Protein AF-R7J395-F1 (afdb_monomer)

pLDDT: mean 70.12, std 16.84, range [26.88, 93.81]

Foldseek 3Di:
DDPDPWKKFFPDDDDLVVLLVLLQVDQKFAFPVGFIWGRFHDDQQKTWTATPVPRHIDIAGSVLLVVLLVPDGIQDLVSSCVRGPPCSRVSSRSCVRSVRIDTPPPPDPPDDDDDDDDDDDDDDDDDDDDDDPADQWDQDPPPRDIDGHDPVRLCPQWDADPPPRDTDGRPSHDDDDDDDDPPVVVVVVVVVVVVVVVVVVVVPPDDQCDDPNDGDPVLVVLQLVVVLVPDPCSVQKDWPDKDAGHQDPDDDWGKGKIKTWIWGQDPVRDIDIDIKIFIAGPRSHGDDIDD

Radius of gyration: 28.53 Å; Cα contacts (8 Å, |Δi|>4): 407; chains: 1; bounding box: 70×71×72 Å

Mean predicted aligned error: 21.48 Å

Sequence (291 aa):
MAFKNITYKRTGELSEAEFIDELKKINNAESITGVKYSNIEVMNGIICGVRDSTNEPFSIMVSSLYKAYCALTIFNTKALEPYVKRVQSPAMAVLIAAKLVSPNNTEDTATNVPPRKNTSASETNKSNEIKRKRKRGVDCPFCGNYVNIPEDQD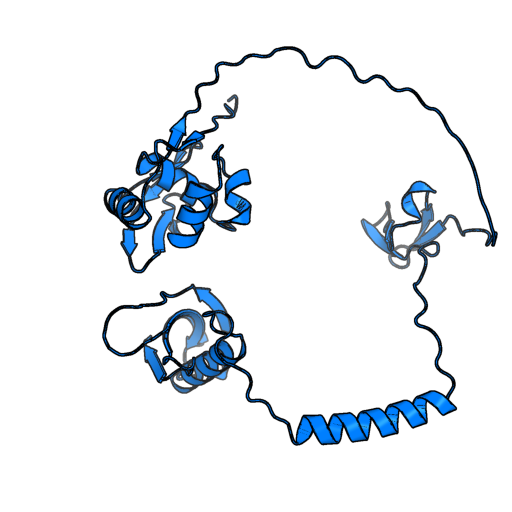EFRDVVCAKCGNAVHNPNYPEKRIFGIKKSVFITLIVVALLVFGFTFLGKKGSTLIENGELQTSAKVEAITLIKSKLSNPSSYNGNGWIQGDYNKSSDHERYFLLHRFTVTNEHGVKEEMSATVIFDKDGHAVRVEF

Solvent-accessible surface area (backbone atoms only — not comparable to full-atom values): 17538 Å² total; per-residue (Å²): 131,84,81,74,88,75,39,23,27,64,65,72,91,70,54,75,67,57,49,49,57,40,48,56,75,35,42,57,28,52,28,98,87,69,53,46,34,36,76,32,45,64,54,79,65,29,40,35,31,30,31,68,90,77,68,47,73,49,74,43,52,44,66,40,51,48,52,43,58,73,73,44,72,60,48,47,49,76,68,36,38,90,54,36,73,98,40,24,58,63,53,51,10,46,38,47,58,42,55,50,33,41,78,53,82,71,69,88,75,86,72,79,85,79,78,88,79,86,77,89,82,90,80,88,89,83,90,81,89,77,93,67,86,71,68,55,54,48,68,30,92,89,76,69,48,78,35,78,53,57,82,93,49,42,84,37,62,55,44,71,32,90,89,78,68,49,77,34,77,34,89,56,31,83,77,84,78,79,79,85,75,56,73,74,56,52,53,53,49,50,54,51,45,50,52,52,46,53,55,48,67,79,46,71,68,73,81,66,18,49,56,98,89,39,77,29,72,65,22,54,53,48,37,51,52,56,53,38,75,75,44,96,48,50,87,48,57,44,80,77,47,78,44,88,43,45,78,47,90,72,71,103,58,57,34,39,36,37,35,36,37,30,34,33,42,48,98,84,71,48,80,43,83,46,53,32,46,34,36,20,41,76,71,29,48,59,76,45,76,48,112

Nearest PDB structures (foldseek):
  8rj3-assembly1_A  TM=6.341E-01  e=2.944E-01  Homo sapiens
  8rjw-assembly1_E  TM=6.853E-01  e=6.956E-01  Homo sapiens
  5xs0-assembly2_M  TM=6.653E-01  e=1.234E+00  Homo sapiens
  8rjw-assembly1_G  TM=4.446E-01  e=3.117E-01  Homo sapiens
  8rj3-assembly1_D  TM=5.202E-01  e=7.366E-01  Homo sapiens

Structure (mmCIF, N/CA/C/O backbone):
data_AF-R7J395-F1
#
_entry.id   AF-R7J395-F1
#
loop_
_atom_site.group_PDB
_atom_site.id
_atom_site.type_symbol
_atom_site.label_atom_id
_atom_site.label_alt_id
_atom_site.label_comp_id
_atom_site.label_asym_id
_atom_site.label_entity_id
_atom_site.label_seq_id
_atom_site.pdbx_PDB_ins_code
_atom_site.Cartn_x
_atom_site.Cartn_y
_atom_site.Cartn_z
_atom_site.occupancy
_atom_site.B_iso_or_equiv
_atom_site.auth_seq_id
_atom_site.auth_comp_id
_atom_site.auth_asym_id
_atom_site.auth_atom_id
_atom_site.pdbx_PDB_model_num
ATOM 1 N N . MET A 1 1 ? 12.454 30.777 3.121 1.00 37.94 1 MET A N 1
ATOM 2 C CA . MET A 1 1 ? 11.082 30.865 3.666 1.00 37.94 1 MET A CA 1
ATOM 3 C C . MET A 1 1 ? 11.021 29.962 4.885 1.00 37.94 1 MET A C 1
ATOM 5 O O . MET A 1 1 ? 11.461 28.825 4.783 1.00 37.94 1 MET A O 1
ATOM 9 N N . ALA A 1 2 ? 10.614 30.480 6.043 1.00 32.81 2 ALA A N 1
ATOM 10 C CA . ALA A 1 2 ? 10.560 29.698 7.275 1.00 32.81 2 ALA A CA 1
ATOM 11 C C . ALA A 1 2 ? 9.512 28.585 7.127 1.00 32.81 2 ALA A C 1
ATOM 13 O O . ALA A 1 2 ? 8.341 28.874 6.881 1.00 32.81 2 ALA A O 1
ATOM 14 N N . PHE A 1 3 ? 9.925 27.322 7.243 1.00 42.06 3 PHE A N 1
ATOM 15 C CA . PHE A 1 3 ? 8.990 26.205 7.329 1.00 42.06 3 PHE A CA 1
ATOM 16 C C . PHE A 1 3 ? 8.259 26.329 8.666 1.00 42.06 3 PHE A C 1
ATOM 18 O O . PHE A 1 3 ? 8.794 25.957 9.708 1.00 42.06 3 PHE A O 1
ATOM 25 N N . LYS A 1 4 ? 7.051 26.902 8.655 1.00 50.41 4 LYS A N 1
ATOM 26 C CA . LYS A 1 4 ? 6.146 26.795 9.799 1.00 50.41 4 LYS A CA 1
ATOM 27 C C . LYS A 1 4 ? 5.945 25.302 10.060 1.00 50.41 4 LYS A C 1
ATOM 29 O O . LYS A 1 4 ? 5.443 24.589 9.191 1.00 50.41 4 LYS A O 1
ATOM 34 N N . ASN A 1 5 ? 6.330 24.834 11.245 1.00 58.88 5 ASN A N 1
ATOM 35 C CA . ASN A 1 5 ? 5.983 23.499 11.729 1.00 58.88 5 ASN A CA 1
ATOM 36 C C . ASN A 1 5 ? 4.486 23.481 12.071 1.00 58.88 5 ASN A C 1
ATOM 38 O O . ASN A 1 5 ? 4.100 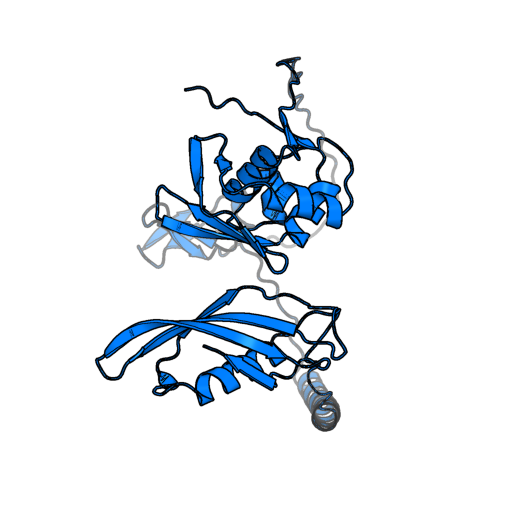23.465 13.236 1.00 58.88 5 ASN A O 1
ATOM 42 N N . ILE A 1 6 ? 3.630 23.549 11.047 1.00 68.56 6 ILE A N 1
ATOM 43 C CA . ILE A 1 6 ? 2.183 23.453 11.222 1.00 68.56 6 ILE A CA 1
ATOM 44 C C . ILE A 1 6 ? 1.876 21.998 11.550 1.00 68.56 6 ILE A C 1
ATOM 46 O O . ILE A 1 6 ? 2.052 21.105 10.720 1.00 68.56 6 ILE A O 1
ATOM 50 N N . THR A 1 7 ? 1.434 21.766 12.778 1.00 77.38 7 THR A N 1
ATOM 51 C CA . THR A 1 7 ? 0.867 20.484 13.190 1.00 77.38 7 THR A CA 1
ATOM 52 C C . THR A 1 7 ? -0.649 20.563 13.105 1.00 77.38 7 THR A C 1
ATOM 54 O O . THR A 1 7 ? -1.219 21.650 13.172 1.00 77.38 7 THR A O 1
ATOM 57 N N . TYR A 1 8 ? -1.310 19.425 12.917 1.00 85.69 8 TYR A N 1
ATOM 58 C CA . TYR A 1 8 ? -2.766 19.360 12.824 1.00 85.69 8 TYR A CA 1
ATOM 59 C C . TYR A 1 8 ? -3.329 18.442 13.906 1.00 85.69 8 TYR A C 1
ATOM 61 O O . TYR A 1 8 ? -2.632 17.557 14.402 1.00 85.69 8 TYR A O 1
ATOM 69 N N . LYS A 1 9 ? -4.600 18.635 14.250 1.00 85.88 9 LYS A N 1
ATOM 70 C CA . LYS A 1 9 ? -5.368 17.770 15.155 1.00 85.88 9 LYS A CA 1
ATOM 71 C C . LYS A 1 9 ? -6.655 17.313 14.478 1.00 85.88 9 LYS A C 1
ATOM 73 O O . LYS A 1 9 ? -7.166 18.019 13.608 1.00 85.88 9 LYS A O 1
ATOM 78 N N . ARG A 1 10 ? -7.188 16.159 14.882 1.00 88.69 10 ARG A N 1
ATOM 79 C CA . ARG A 1 10 ? -8.486 15.670 14.392 1.00 88.69 10 ARG A CA 1
ATOM 80 C C . ARG A 1 10 ? -9.603 16.661 14.736 1.00 88.69 10 ARG A C 1
ATOM 82 O O . ARG A 1 10 ? -9.607 17.230 15.827 1.00 88.69 10 ARG A O 1
ATOM 89 N N . THR A 1 11 ? -10.524 16.873 13.800 1.00 83.88 11 THR A N 1
ATOM 90 C CA . THR A 1 11 ? -11.657 17.800 13.956 1.00 83.88 11 THR A CA 1
ATOM 91 C C . THR A 1 11 ? -12.785 17.199 14.804 1.00 83.88 11 THR A C 1
ATOM 93 O O . THR A 1 11 ? -13.520 17.940 15.449 1.00 83.88 11 THR A O 1
ATOM 96 N N . GLY A 1 12 ? -12.895 15.869 14.861 1.00 82.50 12 GLY A N 1
ATOM 97 C CA . GLY A 1 12 ? -13.909 15.163 15.642 1.00 82.50 12 GLY A CA 1
ATOM 98 C C . GLY A 1 12 ? -13.602 13.675 15.785 1.00 82.50 12 GLY A C 1
ATOM 99 O O . GLY A 1 12 ? -12.537 13.207 15.378 1.00 82.50 12 GLY A O 1
ATOM 100 N N . GLU A 1 13 ? -14.536 12.946 16.386 1.00 85.69 13 GLU A N 1
ATOM 101 C CA . GLU A 1 13 ? -14.577 11.486 16.346 1.00 85.69 13 GLU A CA 1
ATOM 102 C C . GLU A 1 13 ? -15.639 11.093 15.324 1.00 85.69 13 GLU A C 1
ATOM 104 O O . GLU A 1 13 ? -16.789 11.505 15.442 1.00 85.69 13 GLU A O 1
ATOM 109 N N . LEU A 1 14 ? -15.228 10.358 14.297 1.00 83.56 14 LEU A N 1
ATOM 110 C CA . LEU A 1 14 ? -16.094 9.893 13.219 1.00 83.56 14 LEU A CA 1
ATOM 111 C C . LEU A 1 14 ? -16.032 8.374 13.184 1.00 83.56 14 LEU A C 1
ATOM 113 O O . LEU A 1 14 ? -14.971 7.801 13.440 1.00 83.56 14 LEU A O 1
ATOM 117 N N . SER A 1 15 ? -17.145 7.738 12.835 1.00 82.06 15 SER A N 1
ATOM 118 C CA . SER A 1 15 ? -17.142 6.338 12.420 1.00 82.06 15 SER A CA 1
ATOM 119 C C . SER A 1 15 ? -16.420 6.169 11.077 1.00 82.06 15 SER A C 1
ATOM 121 O O . SER A 1 15 ? -16.244 7.123 10.317 1.00 82.06 15 SER A O 1
ATOM 123 N N . GLU A 1 16 ? -16.017 4.940 10.745 1.00 75.00 16 GLU A N 1
ATOM 124 C CA . GLU A 1 16 ? -15.323 4.656 9.480 1.00 75.00 16 GLU A CA 1
ATOM 125 C C . GLU A 1 16 ? -16.188 5.011 8.259 1.00 75.00 16 GLU A C 1
ATOM 127 O O . GLU A 1 16 ? -15.676 5.512 7.261 1.00 75.00 16 GLU A O 1
ATOM 132 N N . ALA A 1 17 ? -17.508 4.826 8.360 1.00 76.12 17 ALA A N 1
ATOM 133 C CA . ALA A 1 17 ? -18.456 5.190 7.310 1.00 76.12 17 ALA A CA 1
ATOM 134 C C . ALA A 1 17 ? -18.529 6.711 7.101 1.00 76.12 17 ALA A C 1
ATOM 136 O O . ALA A 1 17 ? -18.383 7.180 5.976 1.00 76.12 17 ALA A O 1
ATOM 137 N N . GLU A 1 18 ? -18.669 7.489 8.178 1.00 84.94 18 GLU A N 1
ATOM 138 C CA . GLU A 1 18 ? -18.691 8.958 8.099 1.00 84.94 18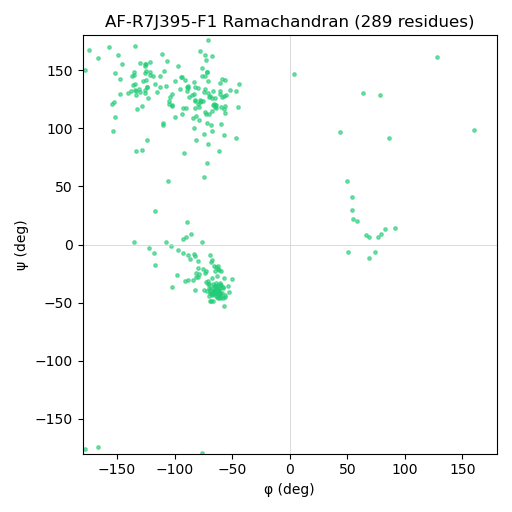 GLU A CA 1
ATOM 139 C C . GLU A 1 18 ? -17.356 9.513 7.588 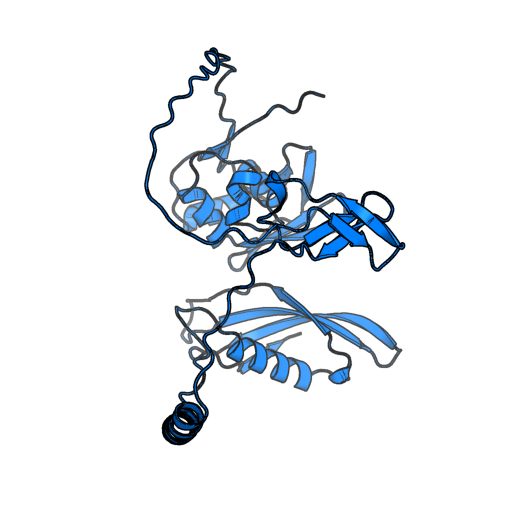1.00 84.94 18 GLU A C 1
ATOM 141 O O . GLU A 1 18 ? -17.325 10.439 6.781 1.00 84.94 18 GLU A O 1
ATOM 146 N N . PHE A 1 19 ? -16.242 8.909 8.008 1.00 87.31 19 PHE A N 1
ATOM 147 C CA . PHE A 1 19 ? -14.911 9.241 7.510 1.00 87.31 19 PHE A CA 1
ATOM 148 C C . PHE A 1 19 ? -14.801 9.031 5.992 1.00 87.31 19 PHE A C 1
ATOM 150 O O . PHE A 1 19 ? -14.301 9.904 5.282 1.00 87.31 19 PHE A O 1
ATOM 157 N N . ILE A 1 20 ? -15.300 7.902 5.477 1.00 80.00 20 ILE A N 1
ATOM 158 C CA . ILE A 1 20 ? -15.356 7.623 4.034 1.00 80.00 20 ILE A CA 1
ATOM 159 C C . ILE A 1 20 ? -16.229 8.645 3.308 1.00 80.00 20 ILE A C 1
ATOM 161 O O . ILE A 1 20 ? -15.849 9.122 2.237 1.00 80.00 20 ILE A O 1
ATOM 165 N N . ASP A 1 21 ? -17.385 8.984 3.870 1.00 86.31 21 ASP A N 1
ATOM 166 C CA . ASP A 1 21 ? -18.316 9.916 3.244 1.00 86.31 21 ASP A CA 1
ATOM 167 C C . ASP A 1 21 ? -17.737 11.331 3.147 1.00 86.31 21 ASP A C 1
ATOM 169 O O . ASP A 1 21 ? -17.941 11.997 2.133 1.00 86.31 21 ASP A O 1
ATOM 173 N N . GLU A 1 22 ? -16.951 11.783 4.129 1.00 91.06 22 GLU A N 1
ATOM 174 C CA . GLU A 1 22 ? -16.206 13.045 4.013 1.00 91.06 22 GLU A CA 1
ATOM 175 C C . GLU A 1 22 ? -15.120 12.986 2.933 1.00 91.06 22 GLU A C 1
ATOM 177 O O . GLU A 1 22 ? -14.957 13.932 2.158 1.00 91.06 22 GLU A O 1
ATOM 182 N N . LEU A 1 23 ? -14.405 11.864 2.823 1.00 90.19 23 LEU A N 1
ATOM 183 C CA . LEU A 1 23 ? -13.384 11.685 1.790 1.00 90.19 23 LEU A CA 1
ATOM 184 C C . LEU A 1 23 ? -13.977 11.639 0.374 1.00 90.19 23 LEU A C 1
ATOM 186 O O . LEU A 1 23 ? -13.359 12.134 -0.562 1.00 90.19 23 LEU A O 1
ATOM 190 N N . LYS A 1 24 ? -15.184 11.095 0.191 1.00 86.06 24 LYS A N 1
ATOM 191 C CA . LYS A 1 24 ? -15.865 11.063 -1.117 1.00 86.06 24 LYS A CA 1
ATOM 192 C C . LYS A 1 24 ? -16.249 12.446 -1.647 1.00 86.06 24 LYS A C 1
ATOM 194 O O . LYS A 1 24 ? -16.521 12.584 -2.835 1.00 86.06 24 LYS A O 1
ATOM 199 N N . LYS A 1 25 ? -16.299 13.468 -0.789 1.00 92.06 25 LYS A N 1
ATOM 200 C CA . LYS A 1 25 ? -16.669 14.838 -1.184 1.00 92.06 25 LYS A CA 1
ATOM 201 C C . LYS A 1 25 ? -15.522 15.596 -1.845 1.00 92.06 25 LYS A C 1
ATOM 203 O O . LYS A 1 25 ? -15.760 16.657 -2.423 1.00 92.06 25 LYS A O 1
ATOM 208 N N . ILE A 1 26 ? -14.289 15.104 -1.734 1.00 91.75 26 ILE A N 1
ATOM 209 C CA . ILE A 1 26 ? -13.121 15.767 -2.305 1.00 91.75 26 ILE A CA 1
ATOM 210 C C . ILE A 1 26 ? -12.730 15.128 -3.635 1.00 91.75 26 ILE A C 1
ATOM 212 O O . ILE A 1 26 ? -12.745 13.914 -3.785 1.00 91.75 26 ILE A O 1
ATOM 216 N N . ASN A 1 27 ? -12.335 15.968 -4.587 1.00 87.44 27 ASN A N 1
ATOM 217 C CA . ASN A 1 27 ? -11.726 15.543 -5.850 1.00 87.44 27 ASN A CA 1
ATOM 218 C C . ASN A 1 27 ? -10.285 16.061 -5.998 1.00 87.44 27 ASN A C 1
ATOM 220 O O . ASN A 1 27 ? -9.499 15.527 -6.773 1.00 87.44 27 ASN A O 1
A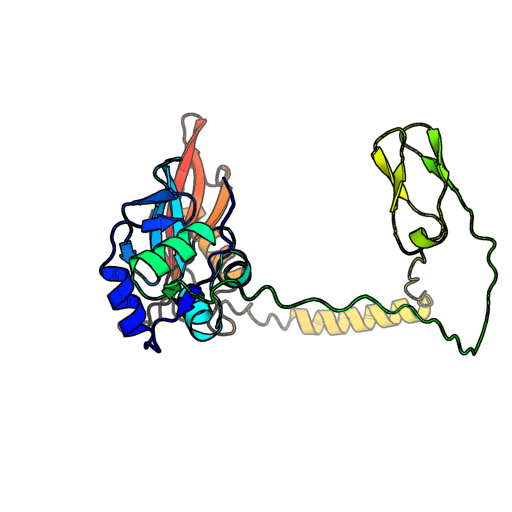TOM 224 N N . ASN A 1 28 ? -9.916 17.069 -5.202 1.00 85.75 28 ASN A N 1
ATOM 225 C CA . ASN A 1 28 ? -8.630 17.751 -5.264 1.00 85.75 28 ASN A CA 1
ATOM 226 C C . ASN A 1 28 ? -8.081 17.933 -3.848 1.00 85.75 28 ASN A C 1
ATOM 228 O O . ASN A 1 28 ? -8.849 18.139 -2.905 1.00 85.75 28 ASN A O 1
ATOM 232 N N . ALA A 1 29 ? -6.760 17.924 -3.705 1.00 90.88 29 ALA A N 1
ATOM 233 C CA . ALA A 1 29 ? -6.085 18.232 -2.452 1.00 90.88 29 ALA A CA 1
ATOM 234 C C . ALA A 1 29 ? -4.757 18.954 -2.699 1.00 90.88 29 ALA A C 1
ATOM 236 O O . ALA A 1 29 ? -4.127 18.800 -3.742 1.00 90.88 29 ALA A O 1
ATOM 237 N N . GLU A 1 30 ? -4.299 19.719 -1.712 1.00 87.38 30 GLU A N 1
ATOM 238 C CA . GLU A 1 30 ? -3.020 20.424 -1.767 1.00 87.38 30 GLU A CA 1
ATOM 239 C C . GLU A 1 30 ? -2.227 20.156 -0.487 1.00 87.38 30 GLU A C 1
ATOM 241 O O . GLU A 1 30 ? -2.766 20.179 0.622 1.00 87.38 30 GLU A O 1
ATOM 246 N N . SER A 1 31 ? -0.939 19.844 -0.632 1.00 85.38 31 SER A N 1
ATOM 247 C CA . SER A 1 31 ? -0.050 19.658 0.509 1.00 85.38 31 SER A CA 1
ATOM 248 C C . SER A 1 31 ? 0.293 20.995 1.166 1.00 85.38 31 SER A C 1
ATOM 250 O O . SER A 1 31 ? 0.225 22.057 0.557 1.00 85.38 31 SER A O 1
ATOM 252 N N . ILE A 1 32 ? 0.806 20.933 2.395 1.00 80.50 32 ILE A N 1
ATOM 253 C CA . ILE A 1 32 ? 1.328 22.109 3.116 1.00 80.50 32 ILE A CA 1
ATOM 254 C C . ILE A 1 32 ? 2.444 22.817 2.321 1.00 80.50 32 ILE A C 1
ATOM 256 O O . ILE A 1 32 ? 2.642 24.020 2.453 1.00 80.50 32 ILE A O 1
ATOM 260 N N . THR A 1 33 ? 3.182 22.073 1.493 1.00 79.31 33 THR A N 1
ATOM 261 C CA . THR A 1 33 ? 4.264 22.603 0.650 1.00 79.31 33 THR A CA 1
ATOM 262 C C . THR A 1 33 ? 3.786 23.059 -0.733 1.00 79.31 33 THR A C 1
ATOM 264 O O . THR A 1 33 ? 4.628 23.353 -1.575 1.00 79.31 33 THR A O 1
ATOM 267 N N . GLY A 1 34 ? 2.474 23.072 -0.998 1.00 81.25 34 GLY A N 1
ATOM 268 C CA . GLY A 1 34 ? 1.882 23.511 -2.267 1.00 81.25 34 GLY A CA 1
ATOM 269 C C . GLY A 1 34 ? 1.869 22.465 -3.387 1.00 81.25 34 GLY A C 1
ATOM 270 O O . GLY A 1 34 ? 1.665 22.804 -4.551 1.00 81.25 34 GLY A O 1
ATOM 271 N N . VAL A 1 35 ? 2.118 21.186 -3.079 1.00 82.50 35 VAL A N 1
ATOM 272 C CA . VAL A 1 35 ? 2.009 20.104 -4.075 1.00 82.50 35 VAL A CA 1
ATOM 273 C C . VAL A 1 35 ? 0.539 19.762 -4.260 1.00 82.50 35 VAL A C 1
ATOM 275 O O . VAL A 1 35 ? -0.133 19.419 -3.288 1.00 82.50 35 VAL A O 1
ATOM 278 N N . LYS A 1 36 ? 0.062 19.822 -5.501 1.00 85.62 36 LYS A N 1
ATOM 279 C CA . LYS A 1 36 ? -1.333 19.560 -5.852 1.00 85.62 36 LYS A CA 1
ATOM 280 C C . LYS A 1 36 ? -1.560 18.109 -6.251 1.00 85.62 36 LYS A C 1
ATOM 282 O O . LYS A 1 36 ? -0.697 17.467 -6.858 1.00 85.62 36 LYS A O 1
ATOM 287 N N . TYR A 1 37 ? -2.731 17.630 -5.871 1.00 81.25 37 TYR A N 1
ATOM 288 C CA . TYR A 1 37 ? -3.242 16.308 -6.154 1.00 81.25 37 TYR A CA 1
ATOM 289 C C . TYR A 1 37 ? -4.647 16.449 -6.727 1.00 81.25 37 TYR A C 1
ATOM 291 O O . TYR A 1 37 ? -5.478 17.157 -6.151 1.00 81.25 37 TYR A O 1
ATOM 299 N N . SER A 1 38 ? -4.911 15.769 -7.830 1.00 75.12 38 SER A N 1
ATOM 300 C CA . SER A 1 38 ? -6.172 15.850 -8.567 1.00 75.12 38 SER A CA 1
ATOM 301 C C . SER A 1 38 ? -6.681 14.458 -8.940 1.00 75.12 38 SER A C 1
ATOM 303 O O . SER A 1 38 ? -5.991 13.453 -8.722 1.00 75.12 38 SER A O 1
ATOM 305 N N . ASN A 1 39 ? -7.913 14.399 -9.454 1.00 77.56 39 ASN A N 1
ATOM 306 C CA . ASN A 1 39 ? -8.637 13.156 -9.743 1.00 77.56 39 ASN A CA 1
ATOM 307 C C . ASN A 1 39 ? -8.710 12.238 -8.517 1.00 77.56 39 ASN A C 1
ATOM 309 O O . ASN A 1 39 ? -8.488 11.031 -8.611 1.00 77.56 39 ASN A O 1
ATOM 313 N N . ILE A 1 40 ? -8.945 12.842 -7.350 1.00 81.19 40 ILE A N 1
ATOM 314 C CA . ILE A 1 40 ? -9.073 12.108 -6.102 1.00 81.19 40 ILE A CA 1
ATOM 315 C C . ILE A 1 40 ? -10.431 11.431 -6.077 1.00 81.19 40 ILE A C 1
ATOM 317 O O . ILE A 1 40 ? -11.466 12.086 -6.197 1.00 81.19 40 ILE A O 1
ATOM 321 N N . GLU A 1 41 ? -10.411 10.120 -5.902 1.00 70.19 41 GLU A N 1
ATOM 322 C CA . GLU A 1 41 ? -11.608 9.299 -5.831 1.00 70.19 41 GLU A CA 1
ATOM 323 C C . GLU A 1 41 ? -11.463 8.287 -4.702 1.00 70.19 41 GLU A C 1
ATOM 325 O O . GLU A 1 41 ? -10.370 7.788 -4.416 1.00 70.19 41 GLU A O 1
ATOM 330 N N . VAL A 1 42 ? -12.586 8.000 -4.043 1.00 71.06 42 VAL A N 1
ATOM 331 C CA . VAL A 1 42 ? -12.665 6.973 -3.007 1.00 71.06 42 VAL A CA 1
ATOM 332 C C . VAL A 1 42 ? -13.493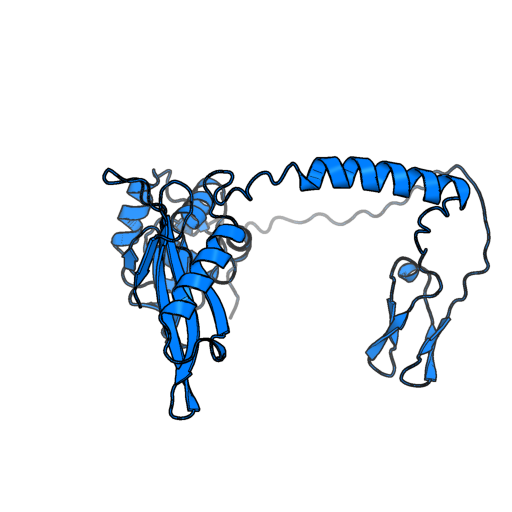 5.828 -3.545 1.00 71.06 42 VAL A C 1
ATOM 334 O O . VAL A 1 42 ? -14.722 5.897 -3.601 1.00 71.06 42 VAL A O 1
ATOM 337 N N . MET A 1 43 ? -12.810 4.765 -3.938 1.00 58.03 43 MET A N 1
ATOM 338 C CA . MET A 1 43 ? -13.430 3.569 -4.481 1.00 58.03 43 MET A CA 1
ATOM 339 C C . MET A 1 43 ? -12.790 2.358 -3.833 1.00 58.03 43 MET A C 1
ATOM 341 O O . MET A 1 43 ? -11.574 2.315 -3.668 1.00 58.03 43 MET A O 1
ATOM 345 N N . ASN A 1 44 ? -13.617 1.375 -3.481 1.00 52.88 44 ASN A N 1
ATOM 346 C CA . ASN A 1 44 ? -13.147 0.080 -3.001 1.00 52.88 44 ASN A CA 1
ATOM 347 C C . ASN A 1 44 ? -12.097 0.206 -1.873 1.00 52.88 44 ASN A C 1
ATOM 349 O O . ASN A 1 44 ? -10.954 -0.224 -2.025 1.00 52.88 44 ASN A O 1
ATOM 353 N N . GLY A 1 45 ? -12.442 0.925 -0.795 1.00 53.56 45 GLY A N 1
ATOM 354 C CA . GLY A 1 45 ? -11.574 1.069 0.382 1.00 53.56 45 GLY A CA 1
ATOM 355 C C . GLY A 1 45 ? -10.264 1.838 0.150 1.00 53.56 45 GLY A C 1
ATOM 356 O O . GLY A 1 45 ? -9.412 1.885 1.044 1.00 53.56 45 GLY A O 1
ATOM 357 N N . ILE A 1 46 ? -10.084 2.457 -1.020 1.00 54.38 46 ILE A N 1
ATOM 358 C CA . ILE A 1 46 ? -8.852 3.131 -1.432 1.00 54.38 46 ILE A CA 1
ATOM 359 C C . ILE A 1 46 ? -9.164 4.556 -1.876 1.00 54.38 46 ILE A C 1
ATOM 361 O O . ILE A 1 46 ? -10.156 4.825 -2.547 1.00 54.38 46 ILE A O 1
ATOM 365 N N . ILE A 1 47 ? -8.272 5.464 -1.502 1.00 76.75 47 ILE A N 1
ATOM 366 C CA . ILE A 1 47 ? -8.213 6.833 -1.994 1.00 76.75 47 ILE A CA 1
ATOM 367 C C . ILE A 1 47 ? -7.123 6.853 -3.059 1.00 76.75 47 ILE A C 1
ATOM 369 O O . ILE A 1 47 ? -5.941 6.691 -2.737 1.00 76.75 47 ILE A O 1
ATOM 373 N N . CYS A 1 48 ? -7.503 7.008 -4.318 1.00 67.50 48 CYS A N 1
ATOM 374 C CA . CYS A 1 48 ? -6.568 7.154 -5.427 1.00 67.50 48 CYS A CA 1
ATOM 375 C C . CYS A 1 48 ? -6.560 8.592 -5.926 1.00 67.50 48 CYS A C 1
ATOM 377 O O . CYS A 1 48 ? -7.514 9.326 -5.708 1.00 67.50 48 CYS A O 1
ATOM 379 N N . GLY A 1 49 ? -5.480 8.986 -6.584 1.00 73.69 49 GLY A N 1
ATOM 380 C CA . GLY A 1 49 ? -5.376 10.268 -7.264 1.00 73.69 49 GLY A CA 1
ATOM 381 C C . GLY A 1 49 ? -4.032 10.397 -7.957 1.00 73.69 49 GLY A C 1
ATOM 382 O O . GLY A 1 49 ? -3.219 9.468 -7.950 1.00 73.69 49 GLY A O 1
ATOM 383 N N . VAL A 1 50 ? -3.779 11.557 -8.547 1.00 63.62 50 VAL A N 1
ATOM 384 C CA . VAL A 1 50 ? -2.543 11.833 -9.283 1.00 63.62 50 VAL A CA 1
ATOM 385 C C . VAL A 1 50 ? -1.874 13.071 -8.714 1.00 63.62 50 VAL A C 1
ATOM 387 O O . VAL A 1 50 ? -2.541 14.022 -8.318 1.00 63.62 50 VAL A O 1
ATOM 390 N N . ARG A 1 51 ? -0.542 13.059 -8.635 1.00 76.62 51 ARG A N 1
ATOM 391 C CA . ARG A 1 51 ? 0.242 14.253 -8.325 1.00 76.62 51 ARG A CA 1
ATOM 392 C C . ARG A 1 51 ? 0.446 15.075 -9.592 1.00 76.62 51 ARG A C 1
ATOM 394 O O . ARG A 1 51 ? 1.178 14.644 -10.477 1.00 76.62 51 ARG A O 1
ATOM 401 N N . ASP A 1 52 ? -0.069 16.297 -9.620 1.00 77.88 52 ASP A N 1
ATOM 402 C CA . ASP A 1 52 ? -0.040 17.160 -10.811 1.00 77.88 52 ASP A CA 1
ATOM 403 C C . ASP A 1 52 ? 1.382 17.420 -11.327 1.00 77.88 52 ASP A C 1
ATOM 405 O O . ASP A 1 52 ? 1.621 17.471 -12.529 1.00 77.88 52 ASP A O 1
ATOM 409 N N . SER A 1 53 ? 2.355 17.568 -10.421 1.00 76.69 53 SER A N 1
ATOM 410 C CA . SER A 1 53 ? 3.722 17.953 -10.792 1.00 76.69 53 SER A CA 1
ATOM 411 C C . SER A 1 53 ? 4.504 16.864 -11.529 1.00 76.69 53 SER A C 1
ATOM 413 O O . SER A 1 53 ? 5.407 17.181 -12.294 1.00 76.69 53 SER A O 1
ATOM 415 N N . THR A 1 54 ? 4.233 15.590 -11.231 1.00 71.38 54 THR A N 1
ATOM 416 C CA . THR A 1 54 ? 4.967 14.444 -11.804 1.00 71.38 54 THR A CA 1
ATOM 417 C C . THR A 1 54 ? 4.074 13.531 -12.633 1.00 71.38 54 THR A C 1
ATOM 419 O O . THR A 1 54 ? 4.578 12.620 -13.281 1.00 71.38 54 THR A O 1
ATOM 422 N N . ASN A 1 55 ? 2.761 13.767 -12.617 1.00 67.75 55 ASN A N 1
ATOM 423 C CA . ASN A 1 55 ? 1.743 12.868 -13.147 1.00 67.75 55 ASN A CA 1
ATOM 424 C C . ASN A 1 55 ? 1.824 11.446 -12.551 1.00 67.75 55 ASN A C 1
ATOM 426 O O . ASN A 1 55 ? 1.361 10.476 -13.147 1.00 67.75 55 ASN A O 1
ATOM 430 N N . GLU A 1 56 ? 2.439 11.307 -11.371 1.00 65.12 56 GLU A N 1
ATOM 431 C CA . GLU A 1 56 ? 2.564 10.024 -10.689 1.00 65.12 56 GLU A CA 1
ATOM 432 C C . GLU A 1 56 ? 1.287 9.729 -9.896 1.00 65.12 56 GLU A C 1
ATOM 434 O O . GLU A 1 56 ? 0.850 10.569 -9.096 1.00 65.12 56 GLU A O 1
ATOM 439 N N . PRO A 1 57 ? 0.693 8.538 -10.066 1.00 63.22 57 PRO A N 1
ATOM 440 C CA . PRO A 1 57 ? -0.457 8.135 -9.281 1.00 63.22 57 PRO A CA 1
ATOM 441 C C . PRO A 1 57 ? -0.054 7.833 -7.834 1.00 63.22 57 PRO A C 1
ATOM 443 O O . PRO A 1 57 ? 1.035 7.322 -7.559 1.00 63.22 57 PRO A O 1
ATOM 446 N N . PHE A 1 58 ? -0.966 8.090 -6.903 1.00 73.06 58 PHE A N 1
ATOM 447 C CA . PHE A 1 58 ? -0.863 7.638 -5.521 1.00 73.06 58 PHE A CA 1
ATOM 448 C C . PHE A 1 58 ? -2.116 6.864 -5.115 1.00 73.06 58 PHE A C 1
ATOM 450 O O . PHE A 1 58 ? -3.204 7.059 -5.652 1.00 73.06 58 PHE A O 1
ATOM 457 N N . SER A 1 59 ? -1.947 5.992 -4.126 1.00 69.62 59 SER A N 1
ATOM 458 C CA . SER A 1 59 ? -3.023 5.198 -3.542 1.00 69.62 59 SER A CA 1
ATOM 459 C C . SER A 1 59 ? -2.837 5.121 -2.033 1.00 69.62 59 SER A C 1
ATOM 461 O O . SER A 1 59 ? -1.745 4.790 -1.561 1.00 69.62 59 SER A O 1
ATOM 463 N N . ILE A 1 60 ? -3.891 5.402 -1.276 1.00 72.50 60 ILE A N 1
ATOM 464 C CA . ILE A 1 60 ? -3.907 5.339 0.185 1.00 72.50 60 ILE A CA 1
ATOM 465 C C . ILE A 1 60 ? -5.056 4.432 0.610 1.00 72.50 60 ILE A C 1
ATOM 467 O O . ILE A 1 60 ? -6.188 4.623 0.183 1.00 72.50 60 ILE A O 1
ATOM 471 N N . MET A 1 61 ? -4.788 3.470 1.488 1.00 68.00 61 MET A N 1
ATOM 472 C CA . MET A 1 61 ? -5.859 2.691 2.105 1.00 68.00 61 MET A CA 1
ATOM 473 C C . MET A 1 61 ? -6.677 3.548 3.063 1.00 68.00 61 MET A C 1
ATOM 475 O O . MET A 1 61 ? -6.117 4.120 4.004 1.00 68.00 61 MET A O 1
ATOM 479 N N . VAL A 1 62 ? -7.997 3.543 2.891 1.00 75.94 62 VAL A N 1
ATOM 480 C CA . VAL A 1 62 ? -8.933 4.176 3.823 1.00 75.94 62 VAL A CA 1
ATOM 481 C C . VAL A 1 62 ? -8.771 3.578 5.216 1.00 75.94 62 VAL A C 1
ATOM 483 O O . VAL A 1 62 ? -8.628 4.334 6.165 1.00 75.94 62 VAL A O 1
ATOM 486 N N . SER A 1 63 ? -8.702 2.251 5.350 1.00 66.25 63 SER A N 1
ATOM 487 C CA . SER A 1 63 ? -8.607 1.582 6.657 1.00 66.25 63 SER A CA 1
ATOM 488 C C . SER A 1 63 ? -7.324 1.940 7.417 1.00 66.25 63 SER A C 1
ATOM 490 O O . SER A 1 63 ? -7.361 2.201 8.618 1.00 66.25 63 SER A O 1
ATOM 492 N N . SER A 1 64 ? -6.176 2.014 6.738 1.00 72.31 64 SER A N 1
ATOM 493 C CA . SER A 1 64 ? -4.914 2.449 7.353 1.00 72.31 64 SER A CA 1
ATOM 494 C C . SER A 1 64 ? -4.925 3.932 7.708 1.00 72.31 64 SER A C 1
ATOM 496 O O . SER A 1 64 ? -4.424 4.312 8.767 1.00 72.31 64 SER A O 1
ATOM 498 N N . LEU A 1 65 ? -5.516 4.769 6.852 1.00 83.31 65 LEU A N 1
ATOM 499 C CA . LEU A 1 65 ? -5.658 6.193 7.127 1.00 83.31 65 LEU A CA 1
ATOM 500 C C . LEU A 1 65 ? -6.642 6.450 8.277 1.00 83.31 65 LEU A C 1
ATOM 502 O O . LEU A 1 65 ? -6.375 7.305 9.115 1.00 83.31 65 LEU A O 1
ATOM 506 N N . TYR A 1 66 ? -7.719 5.672 8.366 1.00 82.06 66 TYR A N 1
ATOM 507 C CA . TYR A 1 66 ? -8.700 5.716 9.445 1.00 82.06 66 TYR A CA 1
ATOM 508 C C . TYR A 1 66 ? -8.106 5.206 10.765 1.00 82.06 66 TYR A C 1
ATOM 510 O O . TYR A 1 66 ? -8.241 5.856 11.796 1.00 82.06 66 TYR A O 1
ATOM 518 N N . LYS A 1 67 ? -7.319 4.120 10.745 1.00 80.12 67 LYS A N 1
ATOM 519 C CA . LYS A 1 67 ? -6.528 3.689 11.915 1.00 80.12 67 LYS A CA 1
ATOM 520 C C . LYS A 1 67 ? -5.607 4.803 12.409 1.00 80.12 67 LYS A C 1
ATOM 522 O O . LYS A 1 67 ? -5.559 5.062 13.610 1.00 80.12 67 LYS A O 1
ATOM 527 N N . ALA A 1 68 ? -4.908 5.483 11.497 1.00 85.00 68 ALA A N 1
ATOM 528 C CA . ALA A 1 68 ? -4.089 6.640 11.845 1.00 85.00 68 ALA A CA 1
ATOM 529 C C . ALA A 1 68 ? -4.943 7.787 12.409 1.00 85.00 68 ALA A C 1
ATOM 531 O O . ALA A 1 68 ? -4.560 8.404 13.398 1.00 85.00 68 ALA A O 1
ATOM 532 N N . TYR A 1 69 ? -6.114 8.038 11.821 1.00 87.25 69 TYR A N 1
ATOM 533 C CA . TYR A 1 69 ? -7.070 9.048 12.271 1.00 87.25 69 TYR A CA 1
ATOM 534 C C . TYR A 1 69 ? -7.553 8.819 13.709 1.00 87.25 69 TYR A C 1
ATOM 536 O O . TYR A 1 69 ? -7.619 9.760 14.500 1.00 87.25 69 TYR A O 1
ATOM 544 N N . CYS A 1 70 ? -7.835 7.569 14.076 1.00 82.81 70 CYS A N 1
ATOM 545 C CA . CYS A 1 70 ? -8.242 7.211 15.430 1.00 82.81 70 CYS A CA 1
ATOM 546 C C . CYS A 1 70 ? -7.074 7.241 16.427 1.00 82.81 70 CYS A C 1
ATOM 548 O O . CYS A 1 70 ? -7.260 7.658 17.569 1.00 82.81 70 CYS A O 1
ATOM 550 N N . ALA A 1 71 ? -5.887 6.781 16.017 1.00 81.81 71 ALA A N 1
ATOM 551 C CA . ALA A 1 71 ? -4.748 6.587 16.914 1.00 81.81 71 ALA A CA 1
ATOM 552 C C . ALA A 1 71 ? -3.921 7.859 17.161 1.00 81.81 71 ALA A C 1
ATOM 554 O O . ALA A 1 71 ? -3.302 7.999 18.217 1.00 81.81 71 ALA A O 1
ATOM 555 N N . LEU A 1 72 ? -3.859 8.773 16.190 1.00 83.94 72 LEU A N 1
ATOM 556 C CA . LEU A 1 72 ? -3.019 9.964 16.274 1.00 83.94 72 LEU A CA 1
ATOM 557 C C . LEU A 1 72 ? -3.762 11.133 16.925 1.00 83.94 72 LEU A C 1
ATOM 559 O O . LEU A 1 72 ? -4.864 11.509 16.537 1.00 83.94 72 LEU A O 1
ATOM 563 N N . THR A 1 73 ? -3.101 11.776 17.883 1.00 83.75 73 THR A N 1
ATOM 564 C CA . THR A 1 73 ? -3.538 13.061 18.452 1.00 83.75 73 THR A CA 1
ATOM 565 C C . THR A 1 73 ? -2.979 14.248 17.670 1.00 83.75 73 THR A C 1
ATOM 567 O O . THR A 1 73 ? -3.625 15.291 17.573 1.00 83.75 73 THR A O 1
ATOM 570 N N . ILE A 1 74 ? -1.788 14.075 17.087 1.00 84.75 74 ILE A N 1
ATOM 571 C CA . ILE A 1 74 ? -1.072 15.071 16.291 1.00 84.75 74 ILE A CA 1
ATOM 572 C C . ILE A 1 74 ? -0.785 14.486 14.909 1.00 84.75 74 ILE A C 1
ATOM 574 O O . ILE A 1 74 ? -0.155 13.437 14.777 1.00 84.75 74 ILE A O 1
ATOM 578 N N . PHE A 1 75 ? -1.200 15.210 13.877 1.00 87.12 75 PHE A N 1
ATOM 579 C CA . PHE A 1 75 ? -1.069 14.822 12.480 1.00 87.12 75 PHE A CA 1
ATOM 580 C C . PHE A 1 75 ? 0.048 15.621 11.809 1.00 87.12 75 PHE A C 1
ATOM 582 O O . PHE A 1 75 ? 0.048 16.856 11.798 1.00 87.12 75 PHE A O 1
ATOM 589 N N . ASN A 1 76 ? 1.009 14.891 11.250 1.00 86.31 76 ASN A N 1
ATOM 590 C CA . ASN A 1 76 ? 2.034 15.367 10.327 1.00 86.31 76 ASN A CA 1
ATOM 591 C C . ASN A 1 76 ? 2.544 14.175 9.494 1.00 86.31 76 ASN A C 1
ATOM 593 O O . ASN A 1 76 ? 2.240 13.018 9.795 1.00 86.31 76 ASN A O 1
ATOM 597 N N . THR A 1 77 ? 3.342 14.436 8.459 1.00 84.00 77 THR A N 1
ATOM 598 C CA . THR A 1 77 ? 3.832 13.387 7.546 1.00 84.00 77 THR A CA 1
ATOM 599 C C . THR A 1 77 ? 4.673 12.314 8.245 1.00 84.00 77 THR A C 1
ATOM 601 O O . THR A 1 77 ? 4.588 11.147 7.875 1.00 84.00 77 THR A O 1
ATOM 604 N N . LYS A 1 78 ? 5.438 12.671 9.285 1.00 85.50 78 LYS A N 1
ATOM 605 C CA . LYS A 1 78 ? 6.244 11.720 10.066 1.00 85.50 78 LYS A CA 1
ATOM 606 C C . LYS A 1 78 ? 5.376 10.824 10.954 1.00 85.50 78 LYS A C 1
ATOM 608 O O . LYS A 1 78 ? 5.625 9.630 11.048 1.00 85.50 78 LYS A O 1
ATOM 613 N N . ALA A 1 79 ? 4.339 11.379 11.576 1.00 83.00 79 ALA A N 1
ATOM 614 C CA . ALA A 1 79 ? 3.394 10.630 12.405 1.00 83.00 79 ALA A CA 1
ATOM 615 C C . ALA A 1 79 ? 2.548 9.645 11.581 1.00 83.00 79 ALA A C 1
ATOM 617 O O . ALA A 1 79 ? 2.156 8.595 12.083 1.00 83.00 79 ALA A O 1
ATOM 618 N N . LEU A 1 80 ? 2.306 9.965 10.307 1.00 83.50 80 LEU A N 1
ATOM 619 C CA . LEU A 1 80 ? 1.583 9.113 9.362 1.00 83.50 80 LEU A CA 1
ATOM 620 C C . LEU A 1 80 ? 2.440 7.978 8.774 1.00 83.50 80 LEU A C 1
ATOM 622 O O . LEU A 1 80 ? 1.889 6.984 8.306 1.00 83.50 80 LEU A O 1
ATOM 626 N N . GLU A 1 81 ? 3.771 8.083 8.804 1.00 84.06 81 GLU A N 1
ATOM 627 C CA . GLU A 1 81 ? 4.686 7.109 8.190 1.00 84.06 81 GLU A CA 1
ATOM 628 C C . GLU A 1 81 ? 4.461 5.640 8.609 1.00 84.06 81 GLU A C 1
ATOM 630 O O . GLU A 1 81 ? 4.491 4.786 7.717 1.00 84.06 81 GLU A O 1
ATOM 635 N N . PRO A 1 82 ? 4.177 5.311 9.889 1.00 81.19 82 PRO A N 1
ATOM 636 C CA . PRO A 1 82 ? 3.901 3.933 10.302 1.00 81.19 82 PRO A CA 1
ATOM 637 C C . PRO A 1 82 ? 2.629 3.338 9.684 1.00 81.19 82 PRO A C 1
ATOM 639 O O . PRO A 1 82 ? 2.508 2.120 9.603 1.00 81.19 82 PRO A O 1
ATOM 642 N N . TYR A 1 83 ? 1.687 4.183 9.254 1.00 76.69 83 TYR A N 1
ATOM 643 C CA . TYR A 1 83 ? 0.373 3.771 8.755 1.00 76.69 83 TYR A CA 1
ATOM 644 C C . TYR A 1 83 ? 0.292 3.804 7.227 1.00 76.69 83 TYR A C 1
ATOM 646 O O . TYR A 1 83 ? -0.352 2.954 6.616 1.00 76.69 83 TYR A O 1
ATOM 654 N N . VAL A 1 84 ? 0.945 4.784 6.597 1.00 71.19 84 VAL A N 1
ATOM 655 C CA . VAL A 1 84 ? 0.850 5.048 5.155 1.00 71.19 84 VAL A CA 1
ATOM 656 C C . VAL A 1 84 ? 2.240 5.250 4.544 1.00 71.19 84 VAL A C 1
ATOM 658 O O . VAL A 1 84 ? 2.721 6.362 4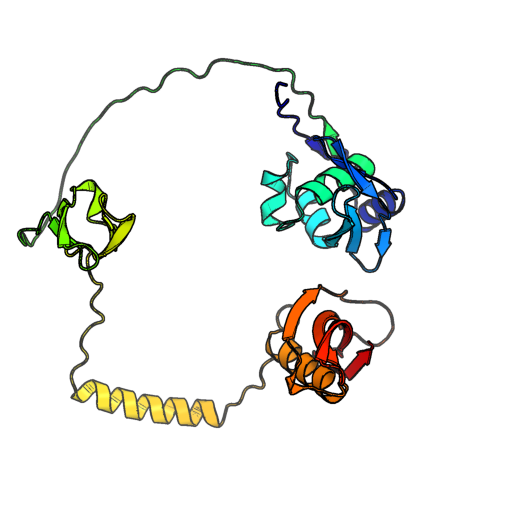.317 1.00 71.19 84 VAL A O 1
ATOM 661 N N . LYS A 1 85 ? 2.930 4.137 4.278 1.00 75.88 85 LYS A N 1
ATOM 662 C CA . LYS A 1 85 ? 4.316 4.146 3.789 1.00 75.88 85 LYS A CA 1
ATOM 663 C C . LYS A 1 85 ? 4.409 4.739 2.376 1.00 75.88 85 LYS A C 1
ATOM 665 O O . LYS A 1 85 ? 3.682 4.323 1.482 1.00 75.88 85 LYS A O 1
ATOM 670 N N . ARG A 1 86 ? 5.353 5.669 2.166 1.00 76.06 86 ARG A N 1
ATOM 671 C CA . ARG A 1 86 ? 5.658 6.377 0.893 1.00 76.06 86 ARG A CA 1
ATOM 672 C C . ARG A 1 86 ? 4.601 7.367 0.385 1.00 76.06 86 ARG A C 1
ATOM 674 O O . ARG A 1 86 ? 4.910 8.149 -0.508 1.00 76.06 86 ARG A O 1
ATOM 681 N N . VAL A 1 87 ? 3.398 7.378 0.955 1.00 79.81 87 VAL A N 1
ATOM 682 C CA . VAL A 1 87 ? 2.295 8.270 0.552 1.00 79.81 87 VAL A CA 1
ATOM 683 C C . VAL A 1 87 ? 1.882 9.226 1.676 1.00 79.81 87 VAL A C 1
ATOM 685 O O . VAL A 1 87 ? 0.746 9.687 1.732 1.00 79.81 87 VAL A O 1
ATOM 688 N N . GLN A 1 88 ? 2.821 9.582 2.559 1.00 91.00 88 GLN A N 1
ATOM 689 C CA . GLN A 1 88 ? 2.559 10.420 3.734 1.00 91.00 88 GLN A CA 1
ATOM 690 C C . GLN A 1 88 ? 2.076 11.830 3.360 1.00 91.00 88 GLN A C 1
ATOM 692 O O . GLN A 1 88 ? 1.181 12.371 4.002 1.00 91.00 88 GLN A O 1
ATOM 697 N N . SER A 1 89 ? 2.672 12.437 2.327 1.00 87.44 89 SER A N 1
ATOM 698 C CA . SER A 1 89 ? 2.302 13.785 1.862 1.00 87.44 89 SER A CA 1
ATOM 699 C C . SER A 1 89 ? 0.913 13.822 1.198 1.00 87.44 89 SER A C 1
ATOM 701 O O . SER A 1 89 ? 0.100 14.644 1.625 1.00 87.44 89 SER A O 1
ATOM 703 N N . PRO A 1 90 ? 0.580 12.919 0.249 1.00 86.19 90 PRO A N 1
ATOM 704 C CA . PRO A 1 90 ? -0.786 12.788 -0.266 1.00 86.19 90 PRO A CA 1
ATOM 705 C C . PRO A 1 90 ? -1.823 12.511 0.830 1.00 86.19 90 PRO A C 1
ATOM 707 O O . PRO A 1 90 ? -2.866 13.155 0.866 1.00 86.19 90 PRO A O 1
ATOM 710 N N . ALA A 1 91 ? -1.517 11.612 1.772 1.00 89.62 91 ALA A N 1
ATOM 711 C CA . ALA A 1 91 ? -2.423 11.275 2.871 1.00 89.62 91 ALA A CA 1
ATOM 712 C C . ALA A 1 91 ? -2.736 12.479 3.762 1.00 89.62 91 ALA A C 1
ATOM 714 O O . ALA A 1 91 ? -3.891 12.715 4.110 1.00 89.62 91 ALA A O 1
ATOM 715 N N . MET A 1 92 ? -1.717 13.278 4.082 1.00 92.00 92 MET A N 1
ATOM 716 C CA . MET A 1 92 ? -1.911 14.512 4.831 1.00 92.00 92 MET A CA 1
ATOM 717 C C . MET A 1 92 ? -2.782 15.514 4.059 1.00 92.00 92 MET A C 1
ATOM 719 O O . MET A 1 92 ? -3.691 16.102 4.637 1.00 92.00 92 MET A O 1
ATOM 723 N N . ALA A 1 93 ? -2.524 15.697 2.761 1.00 92.00 93 ALA A N 1
ATOM 724 C CA . ALA A 1 93 ? -3.275 16.627 1.917 1.00 92.00 93 ALA A CA 1
ATOM 725 C C . ALA A 1 93 ? -4.764 16.258 1.843 1.00 92.00 93 ALA A C 1
ATOM 727 O O . ALA A 1 93 ? -5.626 17.124 1.974 1.00 92.00 93 ALA A O 1
ATOM 728 N N . VAL A 1 94 ? -5.063 14.966 1.705 1.00 93.12 94 VAL A N 1
ATOM 729 C CA . VAL A 1 94 ? -6.430 14.435 1.676 1.00 93.12 94 VAL A CA 1
ATOM 730 C C . VAL A 1 94 ? -7.174 14.695 2.988 1.00 93.12 94 VAL A C 1
ATOM 732 O O . VAL A 1 94 ? -8.299 15.191 2.962 1.00 93.12 94 VAL A O 1
ATOM 735 N N . LEU A 1 95 ? -6.544 14.434 4.140 1.00 93.81 95 LEU A N 1
ATOM 736 C CA . LEU A 1 95 ? -7.157 14.706 5.447 1.00 93.81 95 LEU A CA 1
ATOM 737 C C . LEU A 1 95 ? -7.477 16.197 5.640 1.00 93.81 95 LEU A C 1
ATOM 739 O O . LEU A 1 95 ? -8.504 16.538 6.229 1.00 93.81 95 LEU A O 1
ATOM 743 N N . ILE A 1 96 ? -6.603 17.080 5.147 1.00 91.62 96 ILE A N 1
ATOM 744 C CA . ILE A 1 96 ? -6.802 18.534 5.195 1.00 91.62 96 ILE A CA 1
ATOM 745 C C . ILE A 1 96 ? -7.957 18.943 4.274 1.00 91.62 96 ILE A C 1
ATOM 747 O O . ILE A 1 96 ? -8.853 19.668 4.703 1.00 91.62 96 ILE A O 1
ATOM 751 N N . ALA A 1 97 ? -7.964 18.461 3.028 1.00 92.62 97 ALA A N 1
ATOM 752 C CA . ALA A 1 97 ? -8.989 18.790 2.039 1.00 92.62 97 ALA A CA 1
ATOM 753 C C . ALA A 1 97 ? -10.390 18.347 2.488 1.00 92.62 97 ALA A C 1
ATOM 755 O O . ALA A 1 97 ? -11.350 19.105 2.356 1.00 92.62 97 ALA A O 1
ATOM 756 N N . ALA A 1 98 ? -10.493 17.161 3.094 1.00 92.25 98 ALA A N 1
ATOM 757 C CA . ALA A 1 98 ? -11.737 16.636 3.653 1.00 92.25 98 ALA A CA 1
ATOM 758 C C . ALA A 1 98 ? -12.129 17.286 4.996 1.00 92.25 98 ALA A C 1
ATOM 760 O O . ALA A 1 98 ? -13.125 16.903 5.599 1.00 92.25 98 ALA A O 1
ATOM 761 N N . LYS A 1 99 ? -11.355 18.266 5.494 1.00 92.88 99 LYS A N 1
ATOM 762 C CA . LYS A 1 99 ? -11.576 18.970 6.776 1.00 92.88 99 LYS A CA 1
ATOM 763 C C . LYS A 1 99 ? -11.606 18.050 8.005 1.00 92.88 99 LYS A C 1
ATOM 765 O O . LYS A 1 99 ? -12.076 18.435 9.078 1.00 92.88 99 LYS A O 1
ATOM 770 N N . LEU A 1 100 ? -11.039 16.854 7.876 1.00 90.81 100 LEU A N 1
ATOM 771 C CA . LEU A 1 100 ? -10.957 15.855 8.940 1.00 90.81 100 LEU A CA 1
ATOM 772 C C . LEU A 1 100 ? -9.923 16.242 10.001 1.00 90.81 100 LEU A C 1
ATOM 774 O O . LEU A 1 100 ? -10.032 15.832 11.158 1.00 90.81 100 LEU A O 1
ATOM 778 N N . VAL A 1 101 ? -8.943 17.062 9.616 1.00 91.19 101 VAL A N 1
ATOM 779 C CA . VAL A 1 101 ? -7.941 17.641 10.509 1.00 91.19 101 VAL A CA 1
ATOM 780 C C . VAL A 1 101 ? -7.905 19.163 10.379 1.00 91.19 101 VAL A C 1
ATOM 782 O O . VAL A 1 101 ? -8.114 19.715 9.300 1.00 91.19 101 VAL A O 1
ATOM 785 N N . SER A 1 102 ? -7.598 19.851 11.477 1.00 87.00 102 SER A N 1
ATOM 786 C CA . SER A 1 102 ? -7.496 21.313 11.543 1.00 87.00 102 SER A CA 1
ATOM 787 C C . SER A 1 102 ? -6.127 21.752 12.075 1.00 87.00 102 SER A C 1
ATOM 789 O O . SER A 1 102 ? -5.520 21.011 12.859 1.00 87.00 102 SER A O 1
ATOM 791 N N . PRO A 1 103 ? -5.608 22.925 11.657 1.00 85.31 103 PRO A N 1
ATOM 792 C CA . PRO A 1 103 ? -4.352 23.453 12.169 1.00 85.31 103 PRO A CA 1
ATOM 793 C C . PRO A 1 103 ? -4.393 23.556 13.691 1.00 85.31 103 PRO A C 1
ATOM 795 O O . PRO A 1 103 ? -5.316 24.124 14.280 1.00 85.31 103 PRO A O 1
ATOM 798 N N . ASN A 1 104 ? -3.378 23.001 14.337 1.00 78.81 104 ASN A N 1
ATOM 799 C CA . ASN A 1 104 ? -3.191 23.156 15.761 1.00 78.81 104 ASN A CA 1
ATOM 800 C C . ASN A 1 104 ? -2.524 24.514 16.002 1.00 78.81 104 ASN A C 1
ATOM 802 O O . ASN A 1 104 ? -1.300 24.631 15.985 1.00 78.81 104 ASN A O 1
ATOM 806 N N . ASN A 1 105 ? -3.344 25.550 16.184 1.00 62.12 105 ASN A N 1
ATOM 807 C CA . ASN A 1 105 ? -2.894 26.889 16.563 1.00 62.12 105 ASN A CA 1
ATOM 808 C C . ASN A 1 105 ? -2.496 26.909 18.047 1.00 62.12 105 ASN A C 1
ATOM 810 O O . ASN A 1 105 ? -3.065 27.645 18.847 1.00 62.12 105 ASN A O 1
ATOM 814 N N . THR A 1 106 ? -1.546 26.071 18.446 1.00 53.00 106 THR A N 1
ATOM 815 C CA . THR A 1 106 ? -0.720 26.411 19.600 1.00 53.00 106 THR A CA 1
ATOM 816 C C . THR A 1 106 ? 0.227 27.489 19.108 1.00 53.00 106 THR A C 1
ATOM 818 O O . THR A 1 106 ? 1.219 27.184 18.446 1.00 53.00 106 THR A O 1
ATOM 821 N N . GLU A 1 107 ? -0.150 28.747 19.340 1.00 43.41 107 GLU A N 1
ATOM 822 C CA . GLU A 1 107 ? 0.768 29.879 19.256 1.00 43.41 107 GLU A CA 1
ATOM 823 C C . GLU A 1 107 ? 2.075 29.509 19.955 1.00 43.41 107 GLU A C 1
ATOM 825 O O . GLU A 1 107 ? 2.059 28.865 21.009 1.00 43.41 107 GLU A O 1
ATOM 830 N N . ASP A 1 108 ? 3.189 29.888 19.329 1.00 45.59 108 ASP A N 1
ATOM 831 C CA . ASP A 1 108 ? 4.546 29.711 19.822 1.00 45.59 108 ASP A CA 1
ATOM 832 C C . ASP A 1 108 ? 4.652 30.135 21.293 1.00 45.59 108 ASP A C 1
ATOM 834 O O . ASP A 1 108 ? 4.952 31.281 21.617 1.00 45.59 108 ASP A O 1
ATOM 838 N N . THR A 1 109 ? 4.468 29.193 22.215 1.00 33.66 109 THR A N 1
ATOM 839 C CA . THR A 1 109 ? 4.998 29.328 23.566 1.00 33.66 109 THR A CA 1
ATOM 840 C C . THR A 1 109 ? 6.360 28.666 23.552 1.00 33.66 109 THR A C 1
ATOM 842 O O . THR A 1 109 ? 6.567 27.525 23.964 1.00 33.66 109 THR A O 1
ATOM 845 N N . ALA A 1 110 ? 7.313 29.421 23.008 1.00 44.34 110 ALA A N 1
ATOM 846 C CA . ALA A 1 110 ? 8.696 29.304 23.407 1.00 44.34 110 ALA A CA 1
ATOM 847 C C . ALA A 1 110 ? 8.760 29.559 24.919 1.00 44.34 110 ALA A C 1
ATOM 849 O O . ALA A 1 110 ? 8.847 30.698 25.369 1.00 44.34 110 ALA A O 1
ATOM 850 N N . THR A 1 111 ? 8.717 28.490 25.707 1.00 29.58 111 THR A N 1
ATOM 851 C CA . THR A 1 111 ? 9.039 28.557 27.130 1.00 29.58 111 THR A CA 1
ATOM 852 C C . THR A 1 111 ? 10.147 27.560 27.415 1.00 29.58 111 THR A C 1
ATOM 854 O O . THR A 1 111 ? 9.921 26.387 27.685 1.00 29.58 111 THR A O 1
ATOM 857 N N . ASN A 1 112 ? 11.366 28.084 27.290 1.00 36.41 112 ASN A N 1
ATOM 858 C CA . ASN A 1 112 ? 12.545 27.761 28.087 1.00 36.41 112 ASN A CA 1
ATOM 859 C C . ASN A 1 112 ? 12.792 26.275 28.379 1.00 36.41 112 ASN A C 1
ATOM 861 O O . ASN A 1 112 ? 12.335 25.731 29.380 1.00 36.41 112 ASN A O 1
ATOM 865 N N . VAL A 1 113 ? 13.654 25.668 27.562 1.00 38.53 113 VAL A N 1
ATOM 866 C CA . VAL A 1 113 ? 14.458 24.511 27.971 1.00 38.53 113 VAL A CA 1
ATOM 867 C C . VAL A 1 113 ? 15.429 24.972 29.072 1.00 38.53 113 VAL A C 1
ATOM 869 O O . VAL A 1 113 ? 16.274 25.825 28.789 1.00 38.53 113 VAL A O 1
ATOM 872 N N . PRO A 1 114 ? 15.375 24.438 30.308 1.00 34.94 114 PRO A N 1
ATOM 873 C CA . PRO A 1 114 ? 16.443 24.629 31.282 1.00 34.94 114 PRO A CA 1
ATOM 874 C C . PRO A 1 114 ? 17.639 23.721 30.935 1.00 34.94 114 PRO A C 1
ATOM 876 O O . PRO A 1 114 ? 17.463 22.656 30.337 1.00 34.94 114 PRO A O 1
ATOM 879 N N . PRO A 1 115 ? 18.869 24.119 31.295 1.00 30.17 115 PRO A N 1
ATOM 880 C CA . PRO A 1 115 ? 20.091 23.536 30.758 1.00 30.17 115 PRO A CA 1
ATOM 881 C C . PRO A 1 115 ? 20.360 22.119 31.277 1.00 30.17 115 PRO A C 1
ATOM 883 O O . PRO A 1 115 ? 20.092 21.786 32.433 1.00 30.17 115 PRO A O 1
ATOM 886 N N . ARG A 1 116 ? 20.992 21.314 30.410 1.00 35.62 116 ARG A N 1
ATOM 887 C CA . ARG A 1 116 ? 21.677 20.056 30.744 1.00 35.62 116 ARG A CA 1
ATOM 888 C C . ARG A 1 116 ? 22.536 20.236 32.001 1.00 35.62 116 ARG A C 1
ATOM 890 O O . ARG A 1 116 ? 23.520 20.973 31.971 1.00 35.62 116 ARG A O 1
ATOM 897 N N . LYS A 1 117 ? 22.229 19.486 33.061 1.00 29.30 117 LYS A N 1
ATOM 898 C CA . LYS A 1 117 ? 23.202 19.158 34.107 1.00 29.30 117 LYS A CA 1
ATOM 899 C C . LYS A 1 117 ? 23.851 17.821 33.779 1.00 29.30 117 LYS A C 1
ATOM 901 O O . LYS A 1 117 ? 23.212 16.776 33.832 1.00 29.30 117 LYS A O 1
ATOM 906 N N . ASN A 1 118 ? 25.139 17.884 33.466 1.00 33.50 118 ASN A N 1
ATOM 907 C CA . ASN A 1 118 ? 26.051 16.765 33.636 1.00 33.50 118 ASN A CA 1
ATOM 908 C C . ASN A 1 118 ? 26.274 16.575 35.137 1.00 33.50 118 ASN A C 1
ATOM 910 O O . ASN A 1 118 ? 26.649 17.538 35.805 1.00 33.50 118 ASN A O 1
ATOM 914 N N . THR A 1 119 ? 26.149 15.359 35.662 1.00 29.73 119 THR A N 1
ATOM 915 C CA . THR A 1 119 ? 27.049 14.910 36.731 1.00 29.73 119 THR A CA 1
ATOM 916 C C . THR A 1 119 ? 27.176 13.393 36.701 1.00 29.73 119 THR A C 1
ATOM 918 O O . THR A 1 119 ? 26.201 12.654 36.770 1.00 29.73 119 THR A O 1
ATOM 921 N N . SER A 1 120 ? 28.422 12.970 36.558 1.00 33.06 120 SER A N 1
ATOM 922 C CA . SER A 1 120 ? 28.962 11.647 36.822 1.00 33.06 120 SER A CA 1
ATOM 923 C C . SER A 1 120 ? 28.706 11.187 38.258 1.00 33.06 120 SER A C 1
ATOM 925 O O . SER A 1 120 ? 28.944 11.957 39.184 1.00 33.06 120 SER A O 1
ATOM 927 N N . ALA A 1 121 ? 28.403 9.905 38.441 1.00 26.88 121 ALA A N 1
ATOM 928 C CA . ALA A 1 121 ? 28.949 9.124 39.547 1.00 26.88 121 ALA A CA 1
ATOM 929 C C . ALA A 1 121 ? 28.959 7.644 39.152 1.00 26.88 121 ALA A C 1
ATOM 931 O O . ALA A 1 121 ? 27.940 7.066 38.781 1.00 26.88 121 ALA A O 1
ATOM 932 N N . SER A 1 122 ? 30.163 7.085 39.169 1.00 34.53 122 SER A N 1
ATOM 933 C CA . SER A 1 122 ? 30.465 5.670 39.011 1.00 34.53 122 SER A CA 1
ATOM 934 C C . SER A 1 122 ? 30.131 4.943 40.307 1.00 34.53 122 SER A C 1
ATOM 936 O O . SER A 1 122 ? 30.465 5.474 41.359 1.00 34.53 122 SER A O 1
ATOM 938 N N . GLU A 1 123 ? 29.654 3.704 40.222 1.00 32.66 123 GLU A N 1
ATOM 939 C CA . GLU A 1 123 ? 29.985 2.673 41.210 1.00 32.66 123 GLU A CA 1
ATOM 940 C C . GLU A 1 123 ? 29.880 1.272 40.569 1.00 32.66 123 GLU A C 1
ATOM 942 O O . GLU A 1 123 ? 28.811 0.719 40.336 1.00 32.66 123 GLU A O 1
ATOM 947 N N . THR A 1 124 ? 31.057 0.777 40.163 1.00 31.16 124 THR A N 1
ATOM 948 C CA . THR A 1 124 ? 31.630 -0.573 40.385 1.00 31.16 124 THR A CA 1
ATOM 949 C C . THR A 1 124 ? 30.751 -1.610 41.116 1.00 31.16 124 THR A C 1
ATOM 951 O O . THR A 1 124 ? 30.110 -1.276 42.098 1.00 31.16 124 THR A O 1
ATOM 954 N N . ASN A 1 125 ? 30.768 -2.927 40.866 1.00 38.78 125 ASN A N 1
ATOM 955 C CA . ASN A 1 125 ? 31.787 -3.835 40.321 1.00 38.78 125 ASN A CA 1
ATOM 956 C C . ASN A 1 125 ? 31.194 -5.262 40.221 1.00 38.78 125 ASN A C 1
ATOM 958 O O . ASN A 1 125 ? 30.429 -5.638 41.109 1.00 38.78 125 ASN A O 1
ATOM 962 N N . LYS A 1 126 ? 31.667 -6.071 39.253 1.00 30.78 126 LYS A N 1
ATOM 963 C CA . LYS A 1 126 ? 32.152 -7.482 39.375 1.00 30.78 126 LYS A CA 1
ATOM 964 C C . LYS A 1 126 ? 32.129 -8.172 37.995 1.00 30.78 126 LYS A C 1
ATOM 966 O O . LYS A 1 126 ? 31.063 -8.435 37.459 1.00 30.78 126 LYS A O 1
ATOM 971 N N . SER A 1 127 ? 33.278 -8.251 37.302 1.00 37.25 127 SER A N 1
ATOM 972 C CA . SER A 1 127 ? 34.278 -9.361 37.320 1.00 37.25 127 SER A CA 1
ATOM 973 C C . SER A 1 127 ? 33.818 -10.564 36.467 1.00 37.25 127 SER A C 1
ATOM 975 O O . SER A 1 127 ? 32.713 -11.030 36.689 1.00 37.25 127 SER A O 1
ATOM 977 N N . ASN A 1 128 ? 34.547 -11.165 35.516 1.00 35.47 128 ASN A N 1
ATOM 978 C CA . ASN A 1 128 ? 35.988 -11.318 35.287 1.00 35.47 128 ASN A CA 1
ATOM 979 C C . ASN A 1 128 ? 36.276 -11.816 33.843 1.00 35.47 128 ASN A C 1
ATOM 981 O O . ASN A 1 128 ? 35.416 -12.451 33.245 1.00 35.47 128 ASN A O 1
ATOM 985 N N . GLU A 1 129 ? 37.528 -11.600 33.394 1.00 38.62 129 GLU A N 1
ATOM 986 C CA . GLU A 1 129 ? 38.331 -12.367 32.398 1.00 38.62 129 GLU A CA 1
ATOM 987 C C . GLU A 1 129 ? 37.849 -12.449 30.929 1.00 38.62 129 GLU A C 1
ATOM 989 O O . GLU A 1 129 ? 36.716 -12.780 30.632 1.00 38.62 129 GLU A O 1
ATOM 994 N N . ILE A 1 130 ? 38.652 -12.185 29.885 1.00 37.78 130 ILE A N 1
ATOM 995 C CA . ILE A 1 130 ? 40.057 -12.541 29.605 1.00 37.78 130 ILE A CA 1
ATOM 996 C C . ILE A 1 130 ? 40.699 -11.402 28.778 1.00 37.78 130 ILE A C 1
ATOM 998 O O . ILE A 1 130 ? 40.171 -11.015 27.733 1.00 37.78 130 ILE A O 1
ATOM 1002 N N . LYS A 1 131 ? 41.871 -10.885 29.181 1.00 40.47 131 LYS A N 1
ATOM 1003 C CA . LYS A 1 131 ? 42.633 -9.883 28.403 1.00 40.47 131 LYS A CA 1
ATOM 1004 C C . LYS A 1 131 ? 43.244 -10.508 27.136 1.00 40.47 131 LYS A C 1
ATOM 1006 O O . LYS A 1 131 ? 44.409 -10.896 27.128 1.00 40.47 131 LYS A O 1
ATOM 1011 N N . ARG A 1 132 ? 42.494 -10.559 26.030 1.00 48.06 132 ARG A N 1
ATOM 1012 C CA . ARG A 1 132 ? 43.083 -10.639 24.679 1.00 48.06 132 ARG A CA 1
ATOM 1013 C C . ARG A 1 132 ? 43.570 -9.240 24.300 1.00 48.06 132 ARG A C 1
ATOM 1015 O O . ARG A 1 132 ? 42.777 -8.304 24.322 1.00 48.06 132 ARG A O 1
ATOM 1022 N N . LYS A 1 133 ? 44.859 -9.072 23.979 1.00 54.97 133 LYS A N 1
ATOM 1023 C CA . LYS A 1 133 ? 45.370 -7.802 23.431 1.00 54.97 133 LYS A CA 1
ATOM 1024 C C . LYS A 1 133 ? 44.625 -7.521 22.115 1.00 54.97 133 LYS A C 1
ATOM 1026 O O . LYS A 1 133 ? 44.886 -8.195 21.122 1.00 54.97 133 LYS A O 1
ATOM 1031 N N . ARG A 1 134 ? 43.657 -6.595 22.140 1.00 64.12 134 ARG A N 1
ATOM 1032 C CA . ARG A 1 134 ? 42.866 -6.177 20.969 1.00 64.12 134 ARG A CA 1
ATOM 1033 C C . ARG A 1 134 ? 43.809 -5.593 19.915 1.00 64.12 134 ARG A C 1
ATOM 1035 O O . ARG A 1 134 ? 44.678 -4.788 20.256 1.00 64.12 134 ARG A O 1
ATOM 1042 N N . LYS A 1 135 ? 43.677 -6.011 18.653 1.00 66.12 135 LYS A N 1
ATOM 1043 C CA . LYS A 1 135 ? 44.443 -5.414 17.550 1.00 66.12 135 LYS A CA 1
ATOM 1044 C C . LYS A 1 135 ? 43.752 -4.105 17.185 1.00 66.12 135 LYS A C 1
ATOM 1046 O O . LYS A 1 135 ? 42.588 -4.107 16.811 1.00 66.12 135 LYS A O 1
ATOM 1051 N N . ARG A 1 136 ? 44.445 -2.975 17.321 1.00 78.44 136 ARG A N 1
ATOM 1052 C CA . ARG A 1 136 ? 43.851 -1.633 17.144 1.00 78.44 136 ARG A CA 1
ATOM 1053 C C . ARG A 1 136 ? 43.917 -1.106 15.715 1.00 78.44 136 ARG A C 1
ATOM 1055 O O . ARG A 1 136 ? 43.790 0.089 15.477 1.00 78.44 136 ARG A O 1
ATOM 1062 N N . GLY A 1 137 ? 44.103 -2.004 14.761 1.00 80.62 137 GLY A N 1
ATOM 1063 C CA . GLY A 1 137 ? 43.974 -1.674 13.360 1.00 80.62 137 GLY A CA 1
ATOM 1064 C C . GLY A 1 137 ? 44.101 -2.881 12.452 1.00 80.62 137 GLY A C 1
ATOM 1065 O O . GLY A 1 137 ? 44.465 -3.981 12.883 1.00 80.62 137 GLY A O 1
ATOM 1066 N N . VAL A 1 138 ? 43.734 -2.651 11.199 1.00 85.06 138 VAL A N 1
ATOM 1067 C CA . VAL A 1 138 ? 43.643 -3.648 10.136 1.00 85.06 138 VAL A CA 1
ATOM 1068 C C . VAL A 1 138 ? 43.989 -2.986 8.807 1.00 85.06 138 VAL A C 1
ATOM 1070 O O . VAL A 1 138 ? 43.622 -1.834 8.567 1.00 85.06 138 VAL A O 1
ATOM 1073 N N . ASP A 1 139 ? 44.693 -3.700 7.937 1.00 88.06 139 ASP A N 1
ATOM 1074 C CA . ASP A 1 139 ? 44.949 -3.220 6.583 1.00 88.06 139 ASP A CA 1
ATOM 1075 C C . ASP A 1 139 ? 43.681 -3.335 5.740 1.00 88.06 139 ASP A C 1
ATOM 1077 O O . ASP A 1 139 ? 43.021 -4.376 5.702 1.00 88.06 139 ASP A O 1
ATOM 1081 N N . CYS A 1 140 ? 43.326 -2.255 5.047 1.00 78.31 140 CYS A N 1
ATOM 1082 C CA . CYS A 1 140 ? 42.202 -2.266 4.127 1.00 78.31 140 CYS A CA 1
ATOM 1083 C C . CYS A 1 140 ? 42.522 -3.181 2.932 1.00 78.31 140 CYS A C 1
ATOM 1085 O O . CYS A 1 140 ? 43.444 -2.871 2.172 1.00 78.31 140 CYS A O 1
ATOM 1087 N N . PRO A 1 141 ? 41.739 -4.245 2.680 1.00 74.31 141 PRO A N 1
ATOM 1088 C CA . PRO A 1 141 ? 42.014 -5.184 1.591 1.00 74.31 141 PRO A CA 1
ATOM 1089 C C . PRO A 1 141 ? 41.809 -4.567 0.199 1.00 74.31 141 PRO A C 1
ATOM 1091 O O . PRO A 1 141 ? 42.266 -5.123 -0.792 1.00 74.31 141 PRO A O 1
ATOM 1094 N N . PHE A 1 142 ? 41.133 -3.416 0.113 1.00 74.88 142 PHE A N 1
ATOM 1095 C CA . PHE A 1 142 ? 40.805 -2.762 -1.154 1.00 74.88 142 PHE A CA 1
ATOM 1096 C C . PHE A 1 142 ? 41.863 -1.757 -1.617 1.00 74.88 142 PHE A C 1
ATOM 1098 O O . PHE A 1 142 ? 42.024 -1.548 -2.814 1.00 74.88 142 PHE A O 1
ATOM 1105 N N . CYS A 1 143 ? 42.565 -1.099 -0.691 1.00 79.12 143 CYS A N 1
ATOM 1106 C CA . CYS A 1 143 ? 43.516 -0.034 -1.036 1.00 79.12 143 CYS A CA 1
ATOM 1107 C C . CYS A 1 143 ? 44.855 -0.117 -0.293 1.00 79.12 143 CYS A C 1
ATOM 1109 O O . CYS A 1 143 ? 45.690 0.777 -0.447 1.00 79.12 143 CYS A O 1
ATOM 1111 N N . GLY A 1 144 ? 45.043 -1.144 0.541 1.00 79.69 144 GLY A N 1
ATOM 1112 C CA . GLY A 1 144 ? 46.256 -1.372 1.329 1.00 79.69 144 GLY A CA 1
ATOM 1113 C C . GLY A 1 144 ? 46.492 -0.356 2.448 1.00 79.69 144 GLY A C 1
ATOM 1114 O O . GLY A 1 144 ? 47.553 -0.361 3.058 1.00 79.69 144 GLY A O 1
ATOM 1115 N N . ASN A 1 145 ? 45.545 0.551 2.711 1.00 85.31 145 ASN A N 1
ATOM 1116 C CA . ASN A 1 145 ? 45.704 1.562 3.751 1.00 85.31 145 ASN A CA 1
ATOM 1117 C C . ASN A 1 145 ? 45.421 0.986 5.138 1.00 85.31 145 ASN A C 1
ATOM 1119 O O . ASN A 1 145 ? 44.376 0.368 5.338 1.00 85.31 145 ASN A O 1
ATOM 1123 N N . TYR A 1 146 ? 46.284 1.291 6.103 1.00 84.12 146 TYR A N 1
ATOM 1124 C CA . TYR A 1 146 ? 46.066 0.920 7.497 1.00 84.12 146 TYR A CA 1
ATOM 1125 C C . TYR A 1 146 ? 44.878 1.693 8.092 1.00 84.12 146 TYR A C 1
ATOM 1127 O O . TYR A 1 146 ? 44.827 2.925 8.034 1.00 84.12 146 TYR A O 1
ATOM 1135 N N . VAL A 1 147 ? 43.909 0.973 8.656 1.00 83.31 147 VAL A N 1
ATOM 1136 C CA . VAL A 1 147 ? 42.725 1.527 9.325 1.00 83.31 147 VAL A CA 1
ATOM 1137 C C . VAL A 1 147 ? 42.908 1.389 10.831 1.00 83.31 147 VAL A C 1
ATOM 1139 O O . VAL A 1 147 ? 43.063 0.279 11.337 1.00 83.31 147 VAL A O 1
ATOM 1142 N N . ASN A 1 148 ? 42.891 2.512 11.551 1.00 84.12 148 ASN A N 1
ATOM 1143 C CA . ASN A 1 148 ? 42.918 2.528 13.013 1.00 84.12 148 ASN A CA 1
ATOM 1144 C C . ASN A 1 148 ? 41.499 2.307 13.556 1.00 84.12 148 ASN A C 1
ATOM 1146 O O . ASN A 1 148 ? 40.554 2.913 13.055 1.00 84.12 148 ASN A O 1
ATOM 1150 N N . ILE A 1 149 ? 41.364 1.446 14.564 1.00 81.00 149 ILE A N 1
ATOM 1151 C CA . ILE A 1 149 ? 40.085 1.100 15.190 1.00 81.00 149 ILE A CA 1
ATOM 1152 C C . ILE A 1 149 ? 40.066 1.705 16.600 1.00 81.00 149 ILE A C 1
ATOM 1154 O O . ILE A 1 149 ? 40.771 1.208 17.495 1.00 81.00 149 ILE A O 1
ATOM 1158 N N . PRO A 1 150 ? 39.316 2.802 16.809 1.00 73.75 150 PRO A N 1
ATOM 1159 C CA . PRO A 1 150 ? 39.166 3.404 18.125 1.00 73.75 150 PRO A CA 1
ATOM 1160 C C . PRO A 1 150 ? 38.263 2.548 19.033 1.00 73.75 150 PRO A C 1
ATOM 1162 O O . PRO A 1 150 ? 37.517 1.686 18.575 1.00 73.75 150 PRO A O 1
ATOM 1165 N N . GLU A 1 151 ? 38.397 2.739 20.348 1.00 72.94 151 GLU A N 1
ATOM 1166 C CA . GLU A 1 151 ? 37.751 1.905 21.383 1.00 72.94 151 GLU A CA 1
ATOM 1167 C C . GLU A 1 151 ? 36.224 1.904 21.305 1.00 72.94 151 GLU A C 1
ATOM 1169 O O . GLU A 1 151 ? 35.587 0.887 21.566 1.00 72.94 151 GLU A O 1
ATOM 1174 N N . ASP A 1 152 ? 35.649 3.039 20.923 1.00 72.19 152 ASP A N 1
ATOM 1175 C CA . ASP A 1 152 ? 34.216 3.242 20.733 1.00 72.19 152 ASP A CA 1
ATOM 1176 C C . ASP A 1 152 ? 33.658 2.475 19.526 1.00 72.19 152 ASP A C 1
ATOM 1178 O O . ASP A 1 152 ? 32.441 2.392 19.370 1.00 72.19 152 ASP A O 1
ATOM 1182 N N . GLN A 1 153 ? 34.525 1.885 18.691 1.00 68.25 153 GLN A N 1
ATOM 1183 C CA . GLN A 1 153 ? 34.122 1.143 17.501 1.00 68.25 153 GLN A CA 1
ATOM 1184 C C . GLN A 1 153 ? 34.265 -0.381 17.601 1.00 68.25 153 GLN A C 1
ATOM 1186 O O . GLN A 1 153 ? 33.933 -1.087 16.649 1.00 68.25 153 GLN A O 1
ATOM 1191 N N . ASP A 1 154 ? 34.688 -0.917 18.749 1.00 68.62 154 ASP A N 1
ATOM 1192 C CA . ASP A 1 154 ? 34.881 -2.363 18.954 1.00 68.62 154 ASP A CA 1
ATOM 1193 C C . ASP A 1 154 ? 33.576 -3.188 18.844 1.00 68.62 154 ASP A C 1
ATOM 1195 O O . ASP A 1 154 ? 33.619 -4.398 18.615 1.00 68.62 154 ASP A O 1
ATOM 1199 N N . GLU A 1 155 ? 32.410 -2.547 18.972 1.00 68.31 155 GLU A N 1
ATOM 1200 C CA . GLU A 1 155 ? 31.093 -3.187 18.844 1.00 68.31 155 GLU A CA 1
ATOM 1201 C C . GLU A 1 155 ? 30.574 -3.251 17.400 1.00 68.31 155 GLU A C 1
ATOM 1203 O O . GLU A 1 155 ? 29.627 -3.991 17.116 1.00 68.31 155 GLU A O 1
ATOM 1208 N N . PHE A 1 156 ? 31.191 -2.523 16.465 1.00 70.31 156 PHE A N 1
ATOM 1209 C CA . PHE A 1 156 ? 30.794 -2.561 15.060 1.00 70.31 156 PHE A CA 1
ATOM 1210 C C . PHE A 1 156 ? 31.528 -3.675 14.324 1.00 70.31 156 PHE A C 1
ATOM 1212 O O . PHE A 1 156 ? 32.741 -3.838 14.451 1.00 70.31 156 PHE A O 1
ATOM 1219 N N . ARG A 1 157 ? 30.772 -4.431 13.523 1.00 79.31 157 ARG A N 1
ATOM 1220 C CA . ARG A 1 157 ? 31.286 -5.534 12.699 1.00 79.31 157 ARG A CA 1
ATOM 1221 C C . ARG A 1 157 ? 32.293 -5.059 11.654 1.00 79.31 157 ARG A C 1
ATOM 1223 O O . ARG A 1 157 ? 33.249 -5.780 11.375 1.00 79.31 157 ARG A O 1
ATOM 1230 N N . ASP A 1 158 ? 32.076 -3.863 11.114 1.00 81.56 158 ASP A N 1
ATOM 1231 C CA . ASP A 1 158 ? 32.872 -3.271 10.046 1.00 81.56 158 ASP A CA 1
ATOM 1232 C C . ASP A 1 158 ? 33.186 -1.799 10.362 1.00 81.56 158 ASP A C 1
ATOM 1234 O O . ASP A 1 158 ? 32.366 -1.093 10.950 1.00 81.56 158 ASP A O 1
ATOM 1238 N N . VAL A 1 159 ? 34.369 -1.338 9.952 1.00 81.62 159 VAL A N 1
ATOM 1239 C CA . VAL A 1 159 ? 34.860 0.044 10.070 1.00 81.62 159 VAL A CA 1
ATOM 1240 C C . VAL A 1 159 ? 35.137 0.630 8.686 1.00 81.62 159 VAL A C 1
ATOM 1242 O O . VAL A 1 159 ? 35.562 -0.075 7.772 1.00 81.62 159 VAL A O 1
ATOM 1245 N N . VAL A 1 160 ? 34.900 1.927 8.497 1.00 79.06 160 VAL A N 1
ATOM 1246 C CA . VAL A 1 160 ? 35.062 2.572 7.183 1.00 79.06 160 VAL A CA 1
ATOM 1247 C C . VAL A 1 160 ? 36.515 2.996 6.962 1.00 79.06 160 VAL A C 1
ATOM 1249 O O . VAL A 1 160 ? 37.104 3.709 7.773 1.00 79.06 160 VAL A O 1
ATOM 1252 N N . CYS A 1 161 ? 37.101 2.607 5.828 1.00 81.50 161 CYS A N 1
ATOM 1253 C CA . CYS A 1 161 ? 38.425 3.067 5.425 1.00 81.50 161 CYS A CA 1
ATOM 1254 C C . CYS A 1 161 ? 38.372 4.525 4.943 1.00 81.50 161 CYS A C 1
ATOM 1256 O O . CYS A 1 161 ? 37.835 4.805 3.874 1.00 81.50 161 CYS A O 1
ATOM 1258 N N . ALA A 1 162 ? 39.016 5.449 5.660 1.00 72.44 162 ALA A N 1
ATOM 1259 C CA . ALA A 1 162 ? 39.027 6.874 5.306 1.00 72.44 162 ALA A CA 1
ATOM 1260 C C . ALA A 1 162 ? 39.633 7.189 3.919 1.00 72.44 162 ALA A C 1
ATOM 1262 O O . ALA A 1 162 ? 39.320 8.223 3.339 1.00 72.44 162 ALA A O 1
ATOM 1263 N N . LYS A 1 163 ? 40.488 6.309 3.372 1.00 69.19 163 LYS A N 1
ATOM 1264 C CA . LYS A 1 163 ? 41.145 6.527 2.070 1.00 69.19 163 LYS A CA 1
ATOM 1265 C C . LYS A 1 163 ? 40.267 6.157 0.872 1.00 69.19 163 LYS A C 1
ATOM 1267 O O . LYS A 1 163 ? 40.337 6.824 -0.151 1.00 69.19 163 LYS A O 1
ATOM 1272 N N . CYS A 1 164 ? 39.495 5.073 0.964 1.00 68.38 164 CYS A N 1
ATOM 1273 C CA . CYS A 1 164 ? 38.721 4.551 -0.173 1.00 68.38 164 CYS A CA 1
ATOM 1274 C C . CYS A 1 164 ? 37.212 4.452 0.081 1.00 68.38 164 CYS A C 1
ATOM 1276 O O . CYS A 1 164 ? 36.478 4.061 -0.817 1.00 68.38 164 CYS A O 1
ATOM 1278 N N . GLY A 1 165 ? 36.746 4.768 1.292 1.00 69.31 165 GLY A N 1
ATOM 1279 C CA . GLY A 1 165 ? 35.335 4.710 1.678 1.00 69.31 165 GLY A CA 1
ATOM 1280 C C . GLY A 1 165 ? 34.774 3.299 1.887 1.00 69.31 165 GLY A C 1
ATOM 1281 O O . GLY A 1 165 ? 33.646 3.169 2.351 1.00 69.31 165 GLY A O 1
ATOM 1282 N N . ASN A 1 166 ? 35.537 2.241 1.589 1.00 68.56 166 ASN A N 1
ATOM 1283 C CA . ASN A 1 166 ? 35.068 0.863 1.735 1.00 68.56 166 ASN A CA 1
ATOM 1284 C C . ASN A 1 166 ? 35.003 0.423 3.202 1.00 68.56 166 ASN A C 1
ATOM 1286 O O . ASN A 1 166 ? 35.868 0.774 4.010 1.00 68.56 166 ASN A O 1
ATOM 1290 N N . ALA A 1 167 ? 34.007 -0.402 3.519 1.00 79.69 167 ALA A N 1
ATOM 1291 C CA . ALA A 1 167 ? 33.882 -1.070 4.807 1.00 79.69 167 ALA A CA 1
ATOM 1292 C C . ALA A 1 167 ? 34.916 -2.204 4.934 1.00 79.69 167 ALA A C 1
ATOM 1294 O O . ALA A 1 167 ? 35.108 -2.995 4.009 1.00 79.69 167 ALA A O 1
ATOM 1295 N N . VAL A 1 168 ? 35.596 -2.272 6.075 1.00 79.88 168 VAL A N 1
ATOM 1296 C CA . VAL A 1 168 ? 36.642 -3.247 6.399 1.00 79.88 168 VAL A CA 1
ATOM 1297 C C . VAL A 1 168 ? 36.256 -3.968 7.682 1.00 79.88 168 VAL A C 1
ATOM 1299 O O . VAL A 1 168 ? 35.849 -3.329 8.647 1.00 79.88 168 VAL A O 1
ATOM 1302 N N . HIS A 1 169 ? 36.407 -5.289 7.707 1.00 83.38 169 HIS A N 1
ATOM 1303 C CA . HIS A 1 169 ? 36.032 -6.092 8.864 1.00 83.38 169 HIS A CA 1
ATOM 1304 C C . HIS A 1 169 ? 36.823 -5.695 10.119 1.00 83.38 169 HIS A C 1
ATOM 1306 O O . HIS A 1 169 ? 38.055 -5.635 10.092 1.00 83.38 169 HIS A O 1
ATOM 1312 N N . ASN A 1 170 ? 36.111 -5.460 11.222 1.00 82.25 170 ASN A N 1
ATOM 1313 C CA . ASN A 1 170 ? 36.704 -5.163 12.517 1.00 82.25 170 ASN A CA 1
ATOM 1314 C C . ASN A 1 170 ? 37.133 -6.467 13.223 1.00 82.25 170 ASN A C 1
ATOM 1316 O O . ASN A 1 170 ? 36.274 -7.207 13.706 1.00 82.25 170 ASN A O 1
ATOM 1320 N N . PRO A 1 171 ? 38.443 -6.742 13.377 1.00 80.31 171 PRO A N 1
ATOM 1321 C CA . PRO A 1 171 ? 38.935 -7.949 14.039 1.00 80.31 171 PRO A CA 1
ATOM 1322 C C . PRO A 1 171 ? 38.629 -8.005 15.544 1.00 80.31 171 PRO A C 1
ATOM 1324 O O . PRO A 1 171 ? 38.810 -9.058 16.157 1.00 80.31 171 PRO A O 1
ATOM 1327 N N . ASN A 1 172 ? 38.211 -6.893 16.160 1.00 80.19 172 ASN A N 1
ATOM 1328 C CA . ASN A 1 172 ? 37.815 -6.854 17.567 1.00 80.19 172 ASN A CA 1
ATOM 1329 C C . ASN A 1 172 ? 36.328 -7.182 17.776 1.00 80.19 172 ASN A C 1
ATOM 1331 O O . ASN A 1 172 ? 35.928 -7.383 18.926 1.00 80.19 172 ASN A O 1
ATOM 1335 N N . TYR A 1 173 ? 35.528 -7.288 16.706 1.00 76.31 173 TYR A N 1
ATOM 1336 C CA . TYR A 1 173 ? 34.112 -7.628 16.809 1.00 76.31 173 TYR A CA 1
ATOM 1337 C C . TYR A 1 173 ? 33.932 -9.058 17.359 1.00 76.31 173 TYR A C 1
ATOM 1339 O O . TYR A 1 173 ? 34.491 -10.011 16.807 1.00 76.31 173 TYR A O 1
ATOM 1347 N N . PRO A 1 174 ? 33.157 -9.260 18.442 1.00 70.06 174 PRO A N 1
ATOM 1348 C CA . PRO A 1 174 ? 32.986 -10.579 19.035 1.00 70.06 174 PRO A CA 1
ATOM 1349 C C . PRO A 1 174 ? 32.123 -11.476 18.138 1.00 70.06 174 PRO A C 1
ATOM 1351 O O . PRO A 1 174 ? 30.896 -11.369 18.107 1.00 70.06 174 PRO A O 1
ATOM 1354 N N . GLU A 1 175 ? 32.751 -12.423 17.440 1.00 60.12 175 GLU A N 1
ATOM 1355 C CA . GLU A 1 175 ? 32.018 -13.497 16.770 1.00 60.12 175 GLU A CA 1
ATOM 1356 C C . GLU A 1 175 ? 31.290 -14.369 17.804 1.00 60.12 175 GLU A C 1
ATOM 1358 O O . GLU A 1 175 ? 31.903 -15.039 18.643 1.00 60.12 175 GLU A O 1
ATOM 1363 N N . LYS A 1 176 ? 29.954 -14.396 17.738 1.00 52.72 176 LYS A N 1
ATOM 1364 C CA . LYS A 1 176 ? 29.145 -15.342 18.512 1.00 52.72 176 LYS A CA 1
ATOM 1365 C C . LYS A 1 176 ? 29.387 -16.755 17.976 1.00 52.72 176 LYS A C 1
ATOM 1367 O O . LYS A 1 176 ? 28.852 -17.140 16.941 1.00 52.72 176 LYS A O 1
ATOM 1372 N N . ARG A 1 177 ? 30.190 -17.536 18.699 1.00 43.94 177 ARG A N 1
ATOM 1373 C CA . ARG A 1 177 ? 30.421 -18.961 18.424 1.00 43.94 177 ARG A CA 1
ATOM 1374 C C . ARG A 1 177 ? 29.143 -19.759 18.683 1.00 43.94 177 ARG A C 1
ATOM 1376 O O . ARG A 1 177 ? 28.723 -19.889 19.831 1.00 43.94 177 ARG A O 1
ATOM 1383 N N . ILE A 1 178 ? 28.562 -20.344 17.638 1.00 45.31 178 ILE A N 1
ATOM 1384 C CA . ILE A 1 178 ? 27.599 -21.439 17.792 1.00 45.31 178 ILE A CA 1
ATOM 1385 C C . ILE A 1 178 ? 28.383 -22.664 18.281 1.00 45.31 178 ILE A C 1
ATOM 1387 O O . ILE A 1 178 ? 29.432 -23.016 17.742 1.00 45.31 178 ILE A O 1
ATOM 1391 N N . PHE A 1 179 ? 27.905 -23.239 19.379 1.00 41.72 179 PHE A N 1
ATOM 1392 C CA . PHE A 1 179 ? 28.545 -24.296 20.155 1.00 41.72 179 PHE A CA 1
ATOM 1393 C C . PHE A 1 179 ? 28.848 -25.531 19.285 1.00 41.72 179 PHE A C 1
ATOM 1395 O O . PHE A 1 179 ? 27.967 -26.055 18.606 1.00 41.72 179 PHE A O 1
ATOM 1402 N N . GLY A 1 180 ? 30.096 -26.006 19.303 1.00 42.91 180 GLY A N 1
ATOM 1403 C CA . GLY A 1 180 ? 30.518 -27.197 18.564 1.00 42.91 180 GLY A CA 1
ATOM 1404 C C . GLY A 1 180 ? 29.921 -28.469 19.168 1.00 42.91 180 GLY A C 1
ATOM 1405 O O . GLY A 1 180 ? 30.278 -28.867 20.276 1.00 42.91 180 GLY A O 1
ATOM 1406 N N . ILE A 1 181 ? 29.017 -29.116 18.436 1.00 52.12 181 ILE A N 1
ATOM 1407 C CA . ILE A 1 181 ? 28.378 -30.372 18.838 1.00 52.12 181 ILE A CA 1
ATOM 1408 C C . ILE A 1 181 ? 29.321 -31.541 18.501 1.00 52.12 181 ILE A C 1
ATOM 1410 O O . ILE A 1 181 ? 29.751 -31.699 17.359 1.00 52.12 181 ILE A O 1
ATOM 1414 N N . LYS A 1 182 ? 29.667 -32.372 19.497 1.00 56.38 182 LYS A N 1
ATOM 1415 C CA . LYS A 1 182 ? 30.508 -33.572 19.308 1.00 56.38 182 LYS A CA 1
ATOM 1416 C C . LYS A 1 182 ? 29.862 -34.529 18.292 1.00 56.38 182 LYS A C 1
ATOM 1418 O O . LYS A 1 182 ? 28.655 -34.748 18.323 1.00 56.38 182 LYS A O 1
ATOM 1423 N N . LYS A 1 183 ? 30.683 -35.174 17.453 1.00 50.47 183 LYS A N 1
ATOM 1424 C CA . LYS A 1 183 ? 30.286 -36.061 16.333 1.00 50.47 183 LYS A CA 1
ATOM 1425 C C . LYS A 1 183 ? 29.266 -37.160 16.710 1.00 50.47 183 LYS A C 1
ATOM 1427 O O . LYS A 1 183 ? 28.443 -37.531 15.885 1.00 50.47 183 LYS A O 1
ATOM 1432 N N . SER A 1 184 ? 29.274 -37.625 17.964 1.00 49.47 184 SER A N 1
ATOM 1433 C CA . SER A 1 184 ? 28.306 -38.598 18.507 1.00 49.47 184 SER A CA 1
ATOM 1434 C C . SER A 1 184 ? 26.888 -38.026 18.683 1.00 49.47 184 SER A C 1
ATOM 1436 O O . SER A 1 184 ? 25.923 -38.738 18.425 1.00 49.47 184 SER A O 1
ATOM 1438 N N . VAL A 1 185 ? 26.759 -36.741 19.028 1.00 57.25 185 VAL A N 1
ATOM 1439 C CA . VAL A 1 185 ? 25.470 -36.037 19.171 1.00 57.25 185 VAL A CA 1
ATOM 1440 C C . VAL A 1 185 ? 24.919 -35.617 17.802 1.00 57.25 185 VAL A C 1
ATOM 1442 O O . VAL A 1 185 ? 23.711 -35.574 17.605 1.00 57.25 185 VAL A O 1
ATOM 1445 N N . PHE A 1 186 ? 25.792 -35.379 16.816 1.00 56.62 186 PHE A N 1
ATOM 1446 C CA . PHE A 1 186 ? 25.385 -35.087 15.436 1.00 56.62 186 PHE A CA 1
ATOM 1447 C C . PHE A 1 186 ? 24.653 -36.270 14.783 1.00 56.62 186 PHE A C 1
ATOM 1449 O O . PHE A 1 186 ? 23.644 -36.075 14.116 1.00 56.62 186 PHE A O 1
ATOM 1456 N N . ILE A 1 187 ? 25.107 -37.505 15.027 1.00 62.09 187 ILE A N 1
ATOM 1457 C CA . ILE A 1 187 ? 24.451 -38.712 14.498 1.00 62.09 187 ILE A CA 1
ATOM 1458 C C . ILE A 1 187 ? 23.080 -38.918 15.154 1.00 62.09 187 ILE A C 1
ATOM 1460 O O . ILE A 1 187 ? 22.109 -39.210 14.462 1.00 62.09 187 ILE A O 1
ATOM 1464 N N . THR A 1 188 ? 22.964 -38.702 16.468 1.00 67.06 188 THR A N 1
ATOM 1465 C CA . THR A 1 188 ? 21.667 -38.776 17.162 1.00 67.06 188 THR A CA 1
ATOM 1466 C C . THR A 1 188 ? 20.716 -37.679 16.689 1.00 67.06 188 THR A C 1
ATOM 1468 O O . THR A 1 188 ? 19.543 -37.955 16.462 1.00 67.06 188 THR A O 1
ATOM 1471 N N . LEU A 1 189 ? 21.218 -36.464 16.450 1.00 65.25 189 LEU A N 1
ATOM 1472 C CA . LEU A 1 189 ? 20.434 -35.380 15.859 1.00 65.25 189 LEU A CA 1
ATOM 1473 C C . LEU A 1 189 ? 19.992 -35.685 14.429 1.00 65.25 189 LEU A C 1
ATOM 1475 O O . LEU A 1 189 ? 18.880 -35.320 14.086 1.00 65.25 189 LEU A O 1
ATOM 1479 N N . ILE A 1 190 ? 20.794 -36.377 13.613 1.00 71.56 190 ILE A N 1
ATOM 1480 C CA . ILE A 1 190 ? 20.376 -36.805 12.269 1.00 71.56 190 ILE A CA 1
ATOM 1481 C C . ILE A 1 190 ? 19.274 -37.860 12.347 1.00 71.56 190 ILE A C 1
ATOM 1483 O O . ILE A 1 190 ? 18.304 -37.764 11.608 1.00 71.56 190 ILE A O 1
ATOM 1487 N N . VAL A 1 191 ? 19.380 -38.848 13.239 1.00 75.44 191 VAL A N 1
ATOM 1488 C CA . VAL A 1 191 ? 18.347 -39.890 13.377 1.00 75.44 191 VAL A CA 1
ATOM 1489 C C . VAL A 1 191 ? 17.044 -39.297 13.918 1.00 75.44 191 VAL A C 1
ATOM 1491 O O . VAL A 1 191 ? 15.976 -39.577 13.381 1.00 75.44 191 VAL A O 1
ATOM 1494 N N . VAL A 1 192 ? 17.121 -38.412 14.916 1.00 74.31 192 VAL A N 1
ATOM 1495 C CA . VAL A 1 192 ? 15.955 -37.659 15.402 1.00 74.31 192 VAL A CA 1
ATOM 1496 C C . VAL A 1 192 ? 15.423 -36.728 14.315 1.00 74.31 192 VAL A C 1
ATOM 1498 O O . VAL A 1 192 ? 14.216 -36.669 14.125 1.00 74.31 192 VAL A O 1
ATOM 1501 N N . ALA A 1 193 ? 16.285 -36.059 13.548 1.00 68.44 193 ALA A N 1
ATOM 1502 C CA . ALA A 1 193 ? 15.865 -35.226 12.430 1.00 68.44 193 ALA A CA 1
ATOM 1503 C C . ALA A 1 193 ? 15.197 -36.054 11.337 1.00 68.44 193 ALA A C 1
ATOM 1505 O O . ALA A 1 193 ? 14.206 -35.590 10.817 1.00 68.44 193 ALA A O 1
ATOM 1506 N N . LEU A 1 194 ? 15.647 -37.268 11.016 1.00 70.69 194 LEU A N 1
ATOM 1507 C CA . LEU A 1 194 ? 14.997 -38.138 10.032 1.00 70.69 194 LEU A CA 1
ATOM 1508 C C . LEU A 1 194 ? 13.665 -38.696 10.538 1.00 70.69 194 LEU A C 1
ATOM 1510 O O . LEU A 1 194 ? 12.736 -38.828 9.750 1.00 70.69 194 LEU A O 1
ATOM 1514 N N . LEU A 1 195 ? 13.535 -38.972 11.838 1.00 67.75 195 LEU A N 1
ATOM 1515 C CA . LEU A 1 195 ? 12.257 -39.363 12.438 1.00 67.75 195 LEU A CA 1
ATOM 1516 C C . LEU A 1 195 ? 11.279 -38.181 12.482 1.00 67.75 195 LEU A C 1
ATOM 1518 O O . LEU A 1 195 ? 10.131 -38.327 12.079 1.00 67.75 195 LEU A O 1
ATOM 1522 N N . VAL A 1 196 ? 11.736 -36.991 12.876 1.00 62.78 196 VAL A N 1
ATOM 1523 C CA . VAL A 1 196 ? 10.940 -35.754 12.835 1.00 62.78 196 VAL A CA 1
ATOM 1524 C C . VAL A 1 196 ? 10.617 -35.368 11.392 1.00 62.78 196 VAL A C 1
ATOM 1526 O O . VAL A 1 196 ? 9.489 -34.990 11.120 1.00 62.78 196 VAL A O 1
ATOM 1529 N N . PHE A 1 197 ? 11.553 -35.522 10.454 1.00 55.16 197 PHE A N 1
ATOM 1530 C CA . PHE A 1 197 ? 11.360 -35.232 9.033 1.00 55.16 197 PHE A CA 1
ATOM 1531 C C . PHE A 1 197 ? 10.424 -36.253 8.385 1.00 55.16 197 PHE A C 1
ATOM 1533 O O . PHE A 1 197 ? 9.573 -35.875 7.596 1.00 55.16 197 PHE A O 1
ATOM 1540 N N . GLY A 1 198 ? 10.492 -37.529 8.770 1.00 55.16 198 GLY A N 1
ATOM 1541 C CA . GLY A 1 198 ? 9.515 -38.549 8.381 1.00 55.16 198 GLY A CA 1
ATOM 1542 C C . GLY A 1 198 ? 8.109 -38.237 8.903 1.00 55.16 198 GLY A C 1
ATOM 1543 O O . GLY A 1 198 ? 7.134 -38.387 8.168 1.00 55.16 198 GLY A O 1
ATOM 1544 N N . PHE A 1 199 ? 8.001 -37.711 10.128 1.00 51.28 199 PHE A N 1
ATOM 1545 C CA . PHE A 1 199 ? 6.736 -37.232 10.692 1.00 51.28 199 PHE A CA 1
ATOM 1546 C C . PHE A 1 199 ? 6.248 -35.907 10.073 1.00 51.28 199 PHE A C 1
ATOM 1548 O O . PHE A 1 199 ? 5.040 -35.727 9.928 1.00 51.28 199 PHE A O 1
ATOM 1555 N N . THR A 1 200 ? 7.131 -34.994 9.648 1.00 50.56 200 THR A N 1
ATOM 1556 C CA . THR A 1 200 ? 6.729 -33.754 8.956 1.00 50.56 200 THR A CA 1
ATOM 1557 C C . THR A 1 200 ? 6.448 -33.964 7.468 1.00 50.56 200 THR A C 1
ATOM 1559 O O . THR A 1 200 ? 5.649 -33.219 6.908 1.00 50.56 200 THR A O 1
ATOM 1562 N N . PHE A 1 201 ? 7.014 -34.989 6.818 1.00 45.66 201 PHE A N 1
ATOM 1563 C CA . PHE A 1 201 ? 6.753 -35.264 5.398 1.00 45.66 201 PHE A CA 1
ATOM 1564 C C . PHE A 1 201 ? 5.443 -36.028 5.157 1.00 45.66 201 PHE A C 1
ATOM 1566 O O . PHE A 1 201 ? 4.808 -35.818 4.125 1.00 45.66 201 PHE A O 1
ATOM 1573 N N . LEU A 1 202 ? 4.981 -36.841 6.118 1.00 42.56 202 LEU A N 1
ATOM 1574 C CA . LEU A 1 202 ? 3.598 -37.353 6.122 1.00 42.56 202 LEU A CA 1
ATOM 1575 C C . LEU A 1 202 ? 2.589 -36.353 6.710 1.00 42.56 202 LEU A C 1
ATOM 1577 O O . LEU A 1 202 ? 1.383 -36.532 6.570 1.00 42.56 202 LEU A O 1
ATOM 1581 N N . GLY A 1 203 ? 3.077 -35.269 7.309 1.00 41.06 203 GLY A N 1
ATOM 1582 C CA . GLY A 1 203 ? 2.291 -34.136 7.769 1.00 41.06 203 GLY A CA 1
ATOM 1583 C C . GLY A 1 203 ? 2.458 -32.920 6.865 1.00 41.06 203 GLY A C 1
ATOM 1584 O O . GLY A 1 203 ? 2.774 -31.845 7.371 1.00 41.06 203 GLY A O 1
ATOM 1585 N N . LYS A 1 204 ? 2.221 -33.042 5.547 1.00 41.22 204 LYS A N 1
ATOM 1586 C CA . LYS A 1 204 ? 1.860 -31.867 4.731 1.00 41.22 204 LYS A CA 1
ATOM 1587 C C . LYS A 1 204 ? 0.541 -31.311 5.283 1.00 41.22 204 LYS A C 1
ATOM 1589 O O . LYS A 1 204 ? -0.533 -31.568 4.750 1.00 41.22 204 LYS A O 1
ATOM 1594 N N . LYS A 1 205 ? 0.615 -30.542 6.374 1.00 40.78 205 LYS A N 1
ATOM 1595 C CA . LYS A 1 205 ? -0.377 -29.511 6.663 1.00 40.78 205 LYS A CA 1
ATOM 1596 C C . LYS A 1 205 ? -0.362 -28.621 5.429 1.00 40.78 205 LYS A C 1
ATOM 1598 O O . LYS A 1 205 ? 0.674 -28.032 5.121 1.00 40.78 205 LYS A O 1
ATOM 1603 N N . GLY A 1 206 ? -1.463 -28.627 4.679 1.00 45.56 206 GLY A N 1
ATOM 1604 C CA . GLY A 1 206 ? -1.644 -27.721 3.552 1.00 45.56 206 GLY A CA 1
ATOM 1605 C C . GLY A 1 206 ? -1.254 -26.317 3.996 1.00 45.56 206 GLY A C 1
ATOM 1606 O O . GLY A 1 206 ? -1.607 -25.901 5.101 1.00 45.56 206 GLY A O 1
ATOM 1607 N N . SER A 1 207 ? -0.449 -25.628 3.191 1.00 55.41 207 SER A N 1
ATOM 1608 C CA . SER A 1 207 ? -0.149 -24.226 3.452 1.00 55.41 207 SER A CA 1
ATOM 1609 C C . SER A 1 207 ? -1.477 -23.481 3.490 1.00 55.41 207 SER A C 1
ATOM 1611 O O . SER A 1 207 ? -2.187 -23.468 2.485 1.00 55.41 207 SER A O 1
ATOM 1613 N N . THR A 1 208 ? -1.828 -22.913 4.637 1.00 63.03 208 THR A N 1
ATOM 1614 C CA . THR A 1 208 ? -3.041 -22.115 4.780 1.00 63.03 208 THR A CA 1
ATOM 1615 C C . THR A 1 208 ? -2.912 -20.884 3.892 1.00 63.03 208 THR A C 1
ATOM 1617 O O . THR A 1 208 ? -1.959 -20.115 4.012 1.00 63.03 208 THR A O 1
ATOM 1620 N N . LEU A 1 209 ? -3.834 -20.733 2.944 1.00 69.00 209 LEU A N 1
ATOM 1621 C CA . LEU A 1 209 ? -3.847 -19.621 1.991 1.00 69.00 209 LEU A CA 1
ATOM 1622 C C . LEU A 1 209 ? -4.334 -18.320 2.633 1.00 69.00 209 LEU A C 1
ATOM 1624 O O . LEU A 1 209 ? -3.984 -17.239 2.163 1.00 69.00 209 LEU A O 1
ATOM 1628 N N . ILE A 1 210 ? -5.067 -18.429 3.742 1.00 65.56 210 ILE A N 1
ATOM 1629 C CA . ILE A 1 210 ? -5.524 -17.316 4.567 1.00 65.56 210 ILE A CA 1
ATOM 1630 C C . ILE A 1 210 ? -5.084 -17.561 6.007 1.00 65.56 210 ILE A C 1
ATOM 1632 O O . ILE A 1 210 ? -5.276 -18.646 6.556 1.00 65.56 210 ILE A O 1
ATOM 1636 N N . GLU A 1 211 ? -4.520 -16.533 6.631 1.00 69.44 211 GLU A N 1
ATOM 1637 C CA . GLU A 1 211 ? -4.209 -16.515 8.059 1.00 69.44 211 GLU A CA 1
ATOM 1638 C C . GLU A 1 211 ? -4.594 -15.144 8.612 1.00 69.44 211 GLU A C 1
ATOM 1640 O O . GLU A 1 211 ? -4.290 -14.124 7.999 1.00 69.44 211 GLU A O 1
ATOM 1645 N N . ASN A 1 212 ? -5.313 -15.108 9.738 1.00 66.62 212 ASN A N 1
ATOM 1646 C CA . ASN A 1 212 ? -5.827 -13.870 10.346 1.00 66.62 212 ASN A CA 1
ATOM 1647 C C . ASN A 1 212 ? -6.658 -12.988 9.388 1.00 66.62 212 ASN A C 1
ATOM 1649 O O . ASN A 1 212 ? -6.682 -11.768 9.524 1.00 66.62 212 ASN A O 1
ATOM 1653 N N . GLY A 1 213 ? -7.337 -13.603 8.414 1.00 64.88 213 GLY A N 1
ATOM 1654 C CA . GLY A 1 213 ? -8.114 -12.889 7.397 1.00 64.88 213 GLY A CA 1
ATOM 1655 C C . GLY A 1 213 ? -7.270 -12.249 6.291 1.00 64.88 213 GLY A C 1
ATOM 1656 O O . GLY A 1 213 ? -7.831 -11.564 5.442 1.00 64.88 213 GLY A O 1
ATOM 1657 N N . GLU A 1 214 ? -5.957 -12.484 6.260 1.00 67.88 214 GLU A N 1
ATOM 1658 C CA . GLU A 1 214 ? -5.053 -11.982 5.227 1.00 67.88 214 GLU A CA 1
ATOM 1659 C C . GLU A 1 214 ? -4.586 -13.103 4.291 1.00 67.88 214 GLU A C 1
ATOM 1661 O O . GLU A 1 214 ? -4.196 -14.190 4.734 1.00 67.88 214 GLU A O 1
ATOM 1666 N N . LEU A 1 215 ? -4.576 -12.806 2.985 1.00 74.06 215 LEU A N 1
ATOM 1667 C CA . LEU A 1 215 ? -4.028 -13.695 1.963 1.00 74.06 215 LEU A CA 1
ATOM 1668 C C . LEU A 1 215 ? -2.519 -13.855 2.137 1.00 74.06 215 LEU A C 1
ATOM 1670 O O . LEU A 1 215 ? -1.738 -12.900 2.027 1.00 74.06 215 LEU A O 1
ATOM 1674 N N . GLN A 1 216 ? -2.117 -15.102 2.332 1.00 79.38 216 GLN A N 1
ATOM 1675 C CA . GLN A 1 216 ? -0.735 -15.488 2.528 1.00 79.38 216 GLN A CA 1
ATOM 1676 C C . GLN A 1 216 ? 0.042 -15.517 1.213 1.00 79.38 216 GLN A C 1
ATOM 1678 O O . GLN A 1 216 ? -0.503 -15.504 0.105 1.00 79.38 216 GLN A O 1
ATOM 1683 N N . THR A 1 217 ? 1.366 -15.592 1.332 1.00 75.25 217 THR A N 1
ATOM 1684 C CA . THR A 1 217 ? 2.277 -15.693 0.184 1.00 75.25 217 THR A CA 1
ATOM 1685 C C . THR A 1 217 ? 1.903 -16.846 -0.750 1.00 75.25 217 THR A C 1
ATOM 1687 O O . THR A 1 217 ? 1.987 -16.686 -1.964 1.00 75.25 217 THR A O 1
ATOM 1690 N N . SER A 1 218 ? 1.423 -17.973 -0.214 1.00 76.31 218 SER A N 1
ATOM 1691 C CA . SER A 1 218 ? 0.979 -19.122 -1.012 1.00 76.31 218 SER A CA 1
ATOM 1692 C C . SER A 1 218 ? -0.192 -18.789 -1.948 1.00 76.31 218 SER A C 1
ATOM 1694 O O . SER A 1 218 ? -0.151 -19.174 -3.113 1.00 76.31 218 SER A O 1
ATOM 1696 N N . ALA A 1 219 ? -1.168 -17.992 -1.499 1.00 75.75 219 ALA A N 1
ATOM 1697 C CA . ALA A 1 219 ? -2.276 -17.536 -2.344 1.00 75.75 219 ALA A CA 1
ATOM 1698 C C . ALA A 1 219 ? -1.790 -16.610 -3.466 1.00 75.75 219 ALA A C 1
ATOM 1700 O O . ALA A 1 219 ? -2.189 -16.729 -4.622 1.00 75.75 219 ALA A O 1
ATOM 1701 N N . LYS A 1 220 ? -0.839 -15.723 -3.153 1.00 80.88 220 LYS A N 1
ATOM 1702 C CA . LYS A 1 220 ? -0.211 -14.841 -4.150 1.00 80.88 220 LYS A CA 1
ATOM 1703 C C . LYS A 1 220 ? 0.581 -15.634 -5.197 1.00 80.88 220 LYS A C 1
ATOM 1705 O O . LYS A 1 220 ? 0.587 -15.268 -6.369 1.00 80.88 220 LYS A O 1
ATOM 1710 N N . VAL A 1 221 ? 1.232 -16.730 -4.804 1.00 79.38 221 VAL A N 1
ATOM 1711 C CA . VAL A 1 221 ? 1.929 -17.634 -5.737 1.00 79.38 221 VAL A CA 1
ATOM 1712 C C . VAL A 1 221 ? 0.939 -18.334 -6.672 1.00 79.38 221 VAL A C 1
ATOM 1714 O O . VAL A 1 221 ? 1.186 -18.408 -7.879 1.00 79.38 221 VAL A O 1
ATOM 1717 N N . GLU A 1 222 ? -0.196 -18.794 -6.146 1.00 79.31 222 GLU A N 1
ATOM 1718 C CA . GLU A 1 222 ? -1.273 -19.387 -6.946 1.00 79.31 222 GLU A CA 1
ATOM 1719 C C . GLU A 1 222 ? -1.817 -18.383 -7.974 1.00 79.31 222 GLU A C 1
ATOM 1721 O O . GLU A 1 222 ? -1.878 -18.666 -9.172 1.00 79.31 222 GLU A O 1
ATOM 1726 N N . ALA A 1 223 ? -2.075 -17.152 -7.537 1.00 81.38 223 ALA A N 1
ATOM 1727 C CA . ALA A 1 223 ? -2.528 -16.067 -8.395 1.00 81.38 223 ALA A CA 1
ATOM 1728 C C . ALA A 1 223 ? -1.532 -15.705 -9.511 1.00 81.38 223 ALA A C 1
ATOM 1730 O O . ALA A 1 223 ? -1.935 -15.525 -10.659 1.00 81.38 223 ALA A O 1
ATOM 1731 N N . ILE A 1 224 ? -0.226 -15.650 -9.220 1.00 83.12 224 ILE A N 1
ATOM 1732 C CA . ILE A 1 224 ? 0.811 -15.420 -10.246 1.00 83.12 224 ILE A CA 1
ATOM 1733 C C . ILE A 1 224 ? 0.814 -16.544 -11.280 1.00 83.12 224 ILE A C 1
ATOM 1735 O O . ILE A 1 224 ? 1.009 -16.289 -12.468 1.00 83.12 224 ILE A O 1
ATOM 1739 N N . THR A 1 225 ? 0.599 -17.782 -10.840 1.00 83.31 225 THR A N 1
ATOM 1740 C CA . THR A 1 225 ? 0.536 -18.943 -11.734 1.00 83.31 225 THR A CA 1
ATOM 1741 C C . THR A 1 225 ? -0.647 -18.815 -12.691 1.00 83.31 225 THR A C 1
ATOM 1743 O O . THR A 1 225 ? -0.483 -18.982 -13.901 1.00 83.31 225 THR A O 1
ATOM 1746 N N . LEU A 1 226 ? -1.813 -18.416 -12.174 1.00 83.69 226 LEU A N 1
ATOM 1747 C CA . LEU A 1 226 ? -3.005 -18.180 -12.982 1.00 83.69 226 LEU A CA 1
ATOM 1748 C C . LEU A 1 226 ? -2.830 -16.996 -13.949 1.00 83.69 226 LEU A C 1
ATOM 1750 O O . LEU A 1 226 ? -3.181 -17.120 -15.120 1.00 83.69 226 LEU A O 1
ATOM 1754 N N . ILE A 1 227 ? -2.222 -15.887 -13.513 1.00 82.94 227 ILE A N 1
ATOM 1755 C CA . ILE A 1 227 ? -1.882 -14.742 -14.379 1.00 82.94 227 ILE A CA 1
ATOM 1756 C C . ILE A 1 227 ? -0.992 -15.196 -15.537 1.00 82.94 227 ILE A C 1
ATOM 1758 O O . ILE A 1 227 ? -1.331 -14.984 -16.699 1.00 82.94 227 ILE A O 1
ATOM 1762 N N . LYS A 1 228 ? 0.118 -15.880 -15.233 1.00 85.38 228 LYS A N 1
ATOM 1763 C CA . LYS A 1 228 ? 1.066 -16.369 -16.242 1.00 85.38 228 LYS A CA 1
ATOM 1764 C C . LYS A 1 228 ? 0.414 -17.292 -17.263 1.00 85.38 228 LYS A C 1
ATOM 1766 O O . LYS A 1 228 ? 0.759 -17.203 -18.434 1.00 85.38 228 LYS A O 1
ATOM 1771 N N . SER A 1 229 ? -0.538 -18.129 -16.846 1.00 85.50 229 SER A N 1
ATOM 1772 C CA . SER A 1 229 ? -1.247 -19.042 -17.754 1.00 85.50 229 SER A CA 1
ATOM 1773 C C . SER A 1 229 ? -2.059 -18.335 -18.848 1.00 85.50 229 SER A C 1
ATOM 1775 O O . SER A 1 229 ? -2.356 -18.946 -19.869 1.00 85.50 229 SER A O 1
ATOM 1777 N N . LYS A 1 230 ? -2.405 -17.056 -18.649 1.00 83.94 230 LYS A N 1
ATOM 1778 C CA . LYS A 1 230 ? -3.210 -16.262 -19.585 1.00 83.94 230 LYS A CA 1
ATOM 1779 C C . LYS A 1 230 ? -2.395 -15.271 -20.426 1.00 83.94 230 LYS A C 1
ATOM 1781 O O . LYS A 1 230 ? -2.975 -14.564 -21.244 1.00 83.94 230 LYS A O 1
ATOM 1786 N N . LEU A 1 231 ? -1.080 -15.188 -20.223 1.00 83.69 231 LEU A N 1
ATOM 1787 C CA . LEU A 1 231 ? -0.198 -14.297 -20.982 1.00 83.69 231 LEU A CA 1
ATOM 1788 C C . LEU A 1 231 ? 0.355 -15.010 -22.218 1.00 83.69 231 LEU A C 1
ATOM 1790 O O . LEU A 1 231 ? 0.762 -16.166 -22.130 1.00 83.69 231 LEU A O 1
ATOM 1794 N N . SER A 1 232 ? 0.478 -14.296 -23.340 1.00 81.81 232 SER A N 1
ATOM 1795 C CA . SER A 1 232 ? 1.083 -14.842 -24.567 1.00 81.81 232 SER A CA 1
ATOM 1796 C C . SER A 1 232 ? 2.567 -15.192 -24.392 1.00 81.81 232 SER A C 1
ATOM 1798 O O . SER A 1 232 ? 3.045 -16.164 -24.968 1.00 81.81 232 SER A O 1
ATOM 1800 N N . ASN A 1 233 ? 3.301 -14.441 -23.557 1.00 80.31 233 ASN A N 1
ATOM 1801 C CA . ASN A 1 233 ? 4.706 -14.709 -23.228 1.00 80.31 233 ASN A CA 1
ATOM 1802 C C . ASN A 1 233 ? 4.943 -14.739 -21.702 1.00 80.31 233 ASN A C 1
ATOM 1804 O O . ASN A 1 233 ? 5.431 -13.757 -21.124 1.00 80.31 233 ASN A O 1
ATOM 1808 N N . PRO A 1 234 ? 4.639 -15.867 -21.032 1.00 82.38 234 PRO A N 1
ATOM 1809 C CA . PRO A 1 234 ? 4.722 -15.991 -19.574 1.00 82.38 234 PRO A CA 1
ATOM 1810 C C . PRO A 1 234 ? 6.139 -15.819 -19.012 1.00 82.38 234 PRO A C 1
ATOM 1812 O O . PRO A 1 234 ? 6.306 -15.419 -17.859 1.00 82.38 234 PRO A O 1
ATOM 1815 N N . SER A 1 235 ? 7.164 -16.122 -19.813 1.00 83.81 235 SER A N 1
ATOM 1816 C CA . SER A 1 235 ? 8.578 -16.032 -19.426 1.00 83.81 235 SER A CA 1
ATOM 1817 C C . SER A 1 235 ? 9.072 -14.588 -19.318 1.00 83.81 235 SER A C 1
ATOM 1819 O O . SER A 1 235 ? 10.036 -14.324 -18.606 1.00 83.81 235 SER A O 1
ATOM 1821 N N . SER A 1 236 ? 8.402 -13.655 -20.003 1.00 82.75 236 SER A N 1
ATOM 1822 C CA . SER A 1 236 ? 8.705 -12.219 -19.955 1.00 82.75 236 SER A CA 1
ATOM 1823 C C . SER A 1 236 ? 8.085 -11.490 -18.759 1.00 82.75 236 SER A C 1
ATOM 1825 O O . SER A 1 236 ? 8.383 -10.317 -18.537 1.00 82.75 236 SER A O 1
ATOM 1827 N N . TYR A 1 237 ? 7.226 -12.175 -17.999 1.00 85.50 237 TYR A N 1
ATOM 1828 C CA . TYR A 1 237 ? 6.554 -11.623 -16.831 1.00 85.50 237 TYR A CA 1
ATOM 1829 C C . TYR A 1 237 ? 7.567 -11.145 -15.787 1.00 85.50 237 TYR A C 1
ATOM 1831 O O . TYR A 1 237 ? 8.399 -11.916 -15.299 1.00 85.50 237 TYR A O 1
ATOM 1839 N N . ASN A 1 238 ? 7.420 -9.893 -15.368 1.00 81.44 238 ASN A N 1
ATOM 1840 C CA . ASN A 1 238 ? 8.143 -9.323 -14.245 1.00 81.44 238 ASN A CA 1
ATOM 1841 C C . ASN A 1 238 ? 7.169 -8.575 -13.326 1.00 81.44 238 ASN A C 1
ATOM 1843 O O . ASN A 1 238 ? 6.517 -7.615 -13.734 1.00 81.44 238 ASN A O 1
ATOM 1847 N N . GLY A 1 239 ? 7.031 -9.056 -12.090 1.00 77.38 239 GLY A N 1
ATOM 1848 C CA . GLY A 1 239 ? 6.089 -8.503 -11.122 1.00 77.38 239 GLY A CA 1
ATOM 1849 C C . GLY A 1 239 ? 6.608 -7.205 -10.510 1.00 77.38 239 GLY A C 1
ATOM 1850 O O . GLY A 1 239 ? 7.660 -7.204 -9.878 1.00 77.38 239 GLY A O 1
ATOM 1851 N N . ASN A 1 240 ? 5.826 -6.130 -10.623 1.00 67.62 240 ASN A N 1
ATOM 1852 C CA . ASN A 1 240 ? 6.150 -4.822 -10.041 1.00 67.62 240 ASN A CA 1
ATOM 1853 C C . ASN A 1 240 ? 5.548 -4.635 -8.636 1.00 67.62 240 ASN A C 1
ATOM 1855 O O . ASN A 1 240 ? 5.870 -3.669 -7.946 1.00 67.62 240 ASN A O 1
ATOM 1859 N N . GLY A 1 241 ? 4.712 -5.578 -8.195 1.00 66.50 241 GLY A N 1
ATOM 1860 C CA . GLY A 1 241 ? 4.165 -5.645 -6.844 1.00 66.50 241 GLY A CA 1
ATOM 1861 C C . GLY A 1 241 ? 2.645 -5.776 -6.828 1.00 66.50 241 GLY A C 1
ATOM 1862 O O . GLY A 1 241 ? 1.959 -5.469 -7.802 1.00 66.50 241 GLY A O 1
ATOM 1863 N N . TRP A 1 242 ? 2.128 -6.230 -5.690 1.00 66.62 242 TRP A N 1
ATOM 1864 C CA . TRP A 1 242 ? 0.694 -6.302 -5.434 1.00 66.62 242 TRP A CA 1
ATOM 1865 C C . TRP A 1 242 ? 0.198 -4.938 -4.972 1.00 66.62 242 TRP A C 1
ATOM 1867 O O . TRP A 1 242 ? 0.693 -4.405 -3.977 1.00 66.62 242 TRP A O 1
ATOM 1877 N N . ILE A 1 243 ? -0.781 -4.392 -5.683 1.00 60.53 243 ILE A N 1
ATOM 1878 C CA . ILE A 1 243 ? -1.553 -3.245 -5.229 1.00 60.53 243 ILE A CA 1
ATOM 1879 C C . ILE A 1 243 ? -2.772 -3.813 -4.517 1.00 60.53 243 ILE A C 1
ATOM 1881 O O . ILE A 1 243 ? -3.549 -4.589 -5.063 1.00 60.53 243 ILE A O 1
ATOM 1885 N N . GLN A 1 244 ? -2.867 -3.505 -3.235 1.00 54.69 244 GLN A N 1
ATOM 1886 C CA . GLN A 1 244 ? -3.852 -4.094 -2.347 1.00 54.69 244 GLN A CA 1
ATOM 1887 C C . GLN A 1 244 ? -5.267 -3.989 -2.917 1.00 54.69 244 GLN A C 1
ATOM 1889 O O . GLN A 1 244 ? -5.655 -2.932 -3.404 1.00 54.69 244 GLN A O 1
ATOM 1894 N N . GLY A 1 245 ? -6.004 -5.096 -2.872 1.00 48.25 245 GLY A N 1
ATOM 1895 C CA . GLY A 1 245 ? -7.412 -5.124 -3.225 1.00 48.25 245 GLY A CA 1
ATOM 1896 C C . GLY A 1 245 ? -8.286 -5.364 -2.001 1.00 48.25 245 GLY A C 1
ATOM 1897 O O . GLY A 1 245 ? -7.814 -5.716 -0.915 1.00 48.25 245 GLY A O 1
ATOM 1898 N N . ASP A 1 246 ? -9.559 -5.067 -2.198 1.00 45.12 246 ASP A N 1
ATOM 1899 C CA . ASP A 1 246 ? -10.572 -5.049 -1.161 1.00 45.12 246 ASP A CA 1
ATOM 1900 C C . ASP A 1 246 ? -10.931 -6.458 -0.678 1.00 45.12 246 ASP A C 1
ATOM 1902 O O . ASP A 1 246 ? -11.099 -7.394 -1.468 1.00 45.12 246 ASP A O 1
ATOM 1906 N N . TYR A 1 247 ? -11.131 -6.592 0.633 1.00 47.06 247 TYR A N 1
ATOM 1907 C CA . TYR A 1 247 ? -11.945 -7.667 1.190 1.00 47.06 247 TYR A CA 1
ATOM 1908 C C . TYR A 1 247 ? -13.408 -7.224 1.107 1.00 47.06 247 TYR A C 1
ATOM 1910 O O . TYR A 1 247 ? -13.868 -6.421 1.921 1.00 47.06 247 TYR A O 1
ATOM 1918 N N . ASN A 1 248 ? -14.143 -7.710 0.104 1.00 45.41 248 ASN A N 1
ATOM 1919 C CA . ASN A 1 248 ? -15.564 -7.406 -0.017 1.00 45.41 248 ASN A CA 1
ATOM 1920 C C . ASN A 1 248 ? -16.374 -8.381 0.853 1.00 45.41 248 ASN A C 1
ATOM 1922 O O . ASN A 1 248 ? -16.503 -9.560 0.530 1.00 45.41 248 ASN A O 1
ATOM 1926 N N . LYS A 1 249 ? -16.936 -7.873 1.957 1.00 44.72 249 LYS A N 1
ATOM 1927 C CA . LYS A 1 249 ? -17.820 -8.626 2.867 1.00 44.72 249 LYS A CA 1
ATOM 1928 C C . LYS A 1 249 ? -19.295 -8.622 2.422 1.00 44.72 249 LYS A C 1
ATOM 1930 O O . LYS A 1 249 ? -20.166 -9.020 3.190 1.00 44.72 249 LYS A O 1
ATOM 1935 N N . SER A 1 250 ? -19.595 -8.132 1.220 1.00 42.88 250 SER A N 1
ATOM 1936 C CA . SER A 1 250 ? -20.956 -7.982 0.708 1.00 42.88 250 SER A CA 1
ATOM 1937 C C . SER A 1 250 ? -21.202 -8.881 -0.506 1.00 42.88 250 SER A C 1
ATOM 1939 O O . SER A 1 250 ? -20.446 -8.847 -1.475 1.00 42.88 250 SER A O 1
ATOM 1941 N N . SER A 1 251 ? -22.317 -9.616 -0.453 1.00 39.03 251 SER A N 1
ATOM 1942 C CA . SER A 1 251 ? -22.913 -10.523 -1.453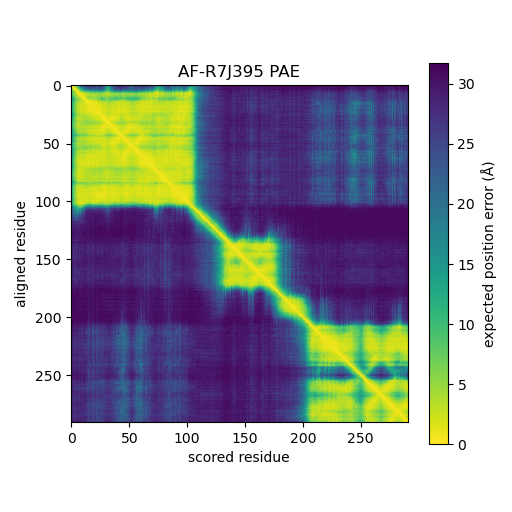 1.00 39.03 251 SER A CA 1
ATOM 1943 C C . SER A 1 251 ? -22.412 -11.974 -1.458 1.00 39.03 251 SER A C 1
ATOM 1945 O O . SER A 1 251 ? -21.465 -12.322 -2.148 1.00 39.03 251 SER A O 1
ATOM 1947 N N . ASP A 1 252 ? -23.114 -12.819 -0.696 1.00 42.16 252 ASP A N 1
ATOM 1948 C CA . ASP A 1 252 ? -23.378 -14.264 -0.863 1.00 42.16 252 ASP A CA 1
ATOM 1949 C C . ASP A 1 252 ? -22.217 -15.257 -1.116 1.00 42.16 252 ASP A C 1
ATOM 1951 O O . ASP A 1 252 ? -22.436 -16.465 -1.093 1.00 42.16 252 ASP A O 1
ATOM 1955 N N . HIS A 1 253 ? -20.983 -14.793 -1.315 1.00 47.41 253 HIS A N 1
ATOM 1956 C CA . HIS A 1 253 ? -19.757 -15.561 -1.516 1.00 47.41 253 HIS A CA 1
ATOM 1957 C C . HIS A 1 253 ? -18.588 -14.702 -1.005 1.00 47.41 253 HIS A C 1
ATOM 1959 O O . HIS A 1 253 ? -18.253 -13.693 -1.621 1.00 47.41 253 HIS A O 1
ATOM 1965 N N . GLU A 1 254 ? -17.964 -15.068 0.115 1.00 52.34 254 GLU A N 1
ATOM 1966 C CA . GLU A 1 254 ? -16.779 -14.369 0.636 1.00 52.34 254 GLU A CA 1
ATOM 1967 C C . GLU A 1 254 ? -15.659 -14.424 -0.422 1.00 52.34 254 GLU A C 1
ATOM 1969 O O . GLU A 1 254 ? -15.251 -15.514 -0.830 1.00 52.34 254 GLU A O 1
ATOM 1974 N N . ARG A 1 255 ? -15.205 -13.270 -0.932 1.00 63.03 255 ARG A N 1
ATOM 1975 C CA . ARG A 1 255 ? -14.177 -13.198 -1.984 1.00 63.03 255 ARG A CA 1
ATOM 1976 C C . ARG A 1 255 ? -13.150 -12.118 -1.684 1.00 63.03 255 ARG A C 1
ATOM 1978 O O . ARG A 1 255 ? -13.503 -10.999 -1.308 1.00 63.03 255 ARG A O 1
ATOM 1985 N N . TYR A 1 256 ? -11.881 -12.445 -1.902 1.00 61.38 256 TYR A N 1
ATOM 1986 C CA . TYR A 1 256 ? -10.796 -11.467 -1.856 1.00 61.38 256 TYR A CA 1
ATOM 1987 C C . TYR A 1 256 ? -10.520 -10.946 -3.260 1.00 61.38 256 TYR A C 1
ATOM 1989 O O . TYR A 1 256 ? -10.563 -11.706 -4.226 1.00 61.38 256 TYR A O 1
ATOM 1997 N N . PHE A 1 257 ? -10.182 -9.667 -3.372 1.00 68.25 257 PHE A N 1
ATOM 1998 C CA . PHE A 1 257 ? -9.704 -9.078 -4.616 1.00 68.25 257 PHE A CA 1
ATOM 1999 C C . PHE A 1 257 ? -8.269 -8.601 -4.400 1.00 68.25 257 PHE A C 1
ATOM 2001 O O . PHE A 1 257 ? -7.959 -8.039 -3.355 1.00 68.25 257 PHE A O 1
ATOM 2008 N N . LEU A 1 258 ? -7.373 -8.823 -5.360 1.00 70.06 258 LEU A N 1
ATOM 2009 C CA . LEU A 1 258 ? -6.044 -8.205 -5.368 1.00 70.06 258 LEU A CA 1
ATOM 2010 C C . LEU A 1 258 ? -5.744 -7.654 -6.753 1.00 70.06 258 LEU A C 1
ATOM 2012 O O . LEU A 1 258 ? -5.880 -8.369 -7.743 1.00 70.06 258 LEU A O 1
ATOM 2016 N N . LEU A 1 259 ? -5.279 -6.409 -6.812 1.00 72.25 259 LEU A N 1
ATOM 2017 C CA . LEU A 1 259 ? -4.740 -5.836 -8.034 1.00 72.25 259 LEU A CA 1
ATOM 2018 C C . LEU A 1 259 ? -3.242 -6.154 -8.111 1.00 72.25 259 LEU A C 1
ATOM 2020 O O . LEU A 1 259 ? -2.494 -6.038 -7.141 1.00 72.25 259 LEU A O 1
ATOM 2024 N N . HIS A 1 260 ? -2.770 -6.559 -9.276 1.00 78.38 260 HIS A N 1
ATOM 2025 C CA . HIS A 1 260 ? -1.375 -6.913 -9.482 1.00 78.38 260 HIS A CA 1
ATOM 2026 C C . HIS A 1 260 ? -0.811 -6.173 -10.680 1.00 78.38 260 HIS A C 1
ATOM 2028 O O . HIS A 1 260 ? -1.300 -6.360 -11.790 1.00 78.38 260 HIS A O 1
ATOM 2034 N N . ARG A 1 261 ? 0.225 -5.354 -10.472 1.00 76.31 261 ARG A N 1
ATOM 2035 C CA . ARG A 1 261 ? 0.940 -4.689 -11.570 1.00 76.31 261 ARG A CA 1
ATOM 2036 C C . ARG A 1 261 ? 2.165 -5.493 -11.955 1.00 76.31 261 ARG A C 1
ATOM 2038 O O . ARG A 1 261 ? 2.964 -5.913 -11.111 1.00 76.31 261 ARG A O 1
ATOM 2045 N N . PHE A 1 262 ? 2.339 -5.677 -13.251 1.00 80.25 262 PHE A N 1
ATOM 2046 C CA . PHE A 1 262 ? 3.466 -6.401 -13.809 1.00 80.25 262 PHE A CA 1
ATOM 2047 C C . PHE A 1 262 ? 3.820 -5.848 -15.184 1.00 80.25 262 PHE A C 1
ATOM 2049 O O . PHE A 1 262 ? 3.055 -5.120 -15.807 1.00 80.25 262 PHE A O 1
ATOM 2056 N N . THR A 1 263 ? 5.016 -6.177 -15.644 1.00 82.62 263 THR A N 1
ATOM 2057 C CA . THR A 1 263 ? 5.460 -5.875 -17.002 1.00 82.62 263 THR A CA 1
ATOM 2058 C C . THR A 1 263 ? 5.625 -7.164 -17.782 1.00 82.62 263 THR A C 1
ATOM 2060 O O . THR A 1 263 ? 6.018 -8.193 -17.227 1.00 82.62 263 THR A O 1
ATOM 2063 N N . VAL A 1 264 ? 5.309 -7.106 -19.069 1.00 85.62 264 VAL A N 1
ATOM 2064 C CA . VAL A 1 264 ? 5.547 -8.180 -20.037 1.00 85.62 264 VAL A CA 1
ATOM 2065 C C . VAL A 1 264 ? 6.234 -7.610 -21.260 1.00 85.62 264 VAL A C 1
ATOM 2067 O O . VAL A 1 264 ? 6.158 -6.415 -21.532 1.00 85.62 264 VAL A O 1
ATOM 2070 N N . THR A 1 265 ? 6.943 -8.462 -21.988 1.00 84.12 265 THR A N 1
ATOM 2071 C CA . THR A 1 265 ? 7.496 -8.101 -23.293 1.00 84.12 265 THR A CA 1
ATOM 2072 C C . THR A 1 265 ? 6.608 -8.707 -24.366 1.00 84.12 265 THR A C 1
ATOM 2074 O O . THR A 1 265 ? 6.441 -9.929 -24.403 1.00 84.12 265 THR A O 1
ATOM 2077 N N . ASN A 1 266 ? 6.024 -7.857 -25.208 1.00 79.94 266 ASN A N 1
ATOM 2078 C CA . ASN A 1 266 ? 5.173 -8.297 -26.306 1.00 79.94 266 ASN A CA 1
ATOM 2079 C C . ASN A 1 266 ? 5.998 -8.977 -27.419 1.00 79.94 266 ASN A C 1
ATOM 2081 O O . ASN A 1 266 ? 7.231 -9.029 -27.373 1.00 79.94 266 ASN A O 1
ATOM 2085 N N . GLU A 1 267 ? 5.320 -9.498 -28.441 1.00 77.19 267 GLU A N 1
ATOM 2086 C CA . GLU A 1 267 ? 5.957 -10.203 -29.568 1.00 77.19 267 GLU A CA 1
ATOM 2087 C C . GLU A 1 267 ? 6.920 -9.316 -30.378 1.00 77.19 267 GLU A C 1
ATOM 2089 O O . GLU A 1 267 ? 7.807 -9.819 -31.064 1.00 77.19 267 GLU A O 1
ATOM 2094 N N . HIS A 1 268 ? 6.794 -7.994 -30.251 1.00 81.81 268 HIS A N 1
ATOM 2095 C CA . HIS A 1 268 ? 7.644 -7.003 -30.907 1.00 81.81 268 HIS A CA 1
ATOM 2096 C C . HIS A 1 268 ? 8.841 -6.559 -30.050 1.00 81.81 268 HIS A C 1
ATOM 2098 O O . HIS A 1 268 ? 9.584 -5.664 -30.450 1.00 81.81 268 HIS A O 1
ATOM 2104 N N . GLY A 1 269 ? 9.050 -7.162 -28.873 1.00 80.06 269 GLY A N 1
ATOM 2105 C CA . GLY A 1 269 ? 10.164 -6.821 -27.985 1.00 80.06 269 GLY A CA 1
ATOM 2106 C C . GLY A 1 269 ? 9.945 -5.556 -27.146 1.00 80.06 269 GLY A C 1
ATOM 2107 O O . GLY A 1 269 ? 10.878 -5.094 -26.487 1.00 80.06 269 GLY A O 1
ATOM 2108 N N . VAL A 1 270 ? 8.734 -4.992 -27.143 1.00 83.38 270 VAL A N 1
ATOM 2109 C CA . VAL A 1 270 ? 8.386 -3.795 -26.366 1.00 83.38 270 VAL A CA 1
ATOM 2110 C C . VAL A 1 270 ? 7.902 -4.205 -24.979 1.00 83.38 270 VAL A C 1
ATOM 2112 O O . VAL A 1 270 ? 7.117 -5.142 -24.835 1.00 83.38 270 VAL A O 1
ATOM 2115 N N . LYS A 1 271 ? 8.378 -3.501 -23.946 1.00 83.50 271 LYS A N 1
ATOM 2116 C CA . LYS A 1 271 ? 7.904 -3.683 -22.570 1.00 83.50 271 LYS A CA 1
ATOM 2117 C C . LYS A 1 271 ? 6.590 -2.941 -22.374 1.00 83.50 271 LYS A C 1
ATOM 2119 O O . LYS A 1 271 ? 6.554 -1.721 -22.503 1.00 83.50 271 LYS A O 1
ATOM 2124 N N . GLU A 1 272 ? 5.559 -3.676 -22.000 1.00 83.06 272 GLU A N 1
ATOM 2125 C CA . GLU A 1 272 ? 4.236 -3.150 -21.693 1.00 83.06 272 GLU A CA 1
ATOM 2126 C C . GLU A 1 272 ? 3.950 -3.329 -20.207 1.00 83.06 272 GLU A C 1
ATOM 2128 O O . GLU A 1 272 ? 4.242 -4.374 -19.616 1.00 83.06 272 GLU A O 1
ATOM 2133 N N . GLU A 1 273 ? 3.404 -2.284 -19.593 1.00 83.06 273 GLU A N 1
ATOM 2134 C CA . GLU A 1 273 ? 2.899 -2.360 -18.232 1.00 83.06 273 GLU A CA 1
ATOM 2135 C C . GLU A 1 273 ? 1.442 -2.823 -18.263 1.00 83.06 273 GLU A C 1
ATOM 2137 O O . GLU A 1 273 ? 0.608 -2.243 -18.953 1.00 83.06 273 GLU A O 1
ATOM 2142 N N . MET A 1 274 ? 1.148 -3.872 -17.502 1.00 78.44 274 MET A N 1
ATOM 2143 C CA . MET A 1 274 ? -0.175 -4.467 -17.387 1.00 78.44 274 MET A CA 1
ATOM 2144 C C . MET A 1 274 ? -0.608 -4.512 -15.924 1.00 78.44 274 MET A C 1
ATOM 2146 O O . MET A 1 274 ? 0.210 -4.554 -14.997 1.00 78.44 274 MET A O 1
ATOM 2150 N N . SER A 1 275 ? -1.919 -4.531 -15.719 1.00 78.25 275 SER A N 1
ATOM 2151 C CA . SER A 1 275 ? -2.529 -4.768 -14.415 1.00 78.25 275 SER A CA 1
ATOM 2152 C C . SER A 1 275 ? -3.441 -5.983 -14.506 1.00 78.25 275 SER A C 1
ATOM 2154 O O . SER A 1 275 ? -3.984 -6.262 -15.564 1.00 78.25 275 SER A O 1
ATOM 2156 N N . ALA A 1 276 ? -3.573 -6.732 -13.416 1.00 78.81 276 ALA A N 1
ATOM 2157 C CA . ALA A 1 276 ? -4.514 -7.837 -13.322 1.00 78.81 276 ALA A CA 1
ATOM 2158 C C . ALA A 1 276 ? -5.283 -7.771 -12.007 1.00 78.81 276 ALA A C 1
ATOM 2160 O O . ALA A 1 276 ? -4.677 -7.701 -10.938 1.00 78.81 276 ALA A O 1
ATOM 2161 N N . THR A 1 277 ? -6.606 -7.844 -12.079 1.00 79.19 277 THR A N 1
ATOM 2162 C CA . THR A 1 277 ? -7.473 -8.041 -10.919 1.00 79.19 277 THR A CA 1
ATOM 2163 C C . THR A 1 277 ? -7.665 -9.536 -10.708 1.00 79.19 277 THR A C 1
ATOM 2165 O O . THR A 1 277 ? -8.200 -10.241 -11.567 1.00 79.19 277 THR A O 1
ATOM 2168 N N . VAL A 1 278 ? -7.210 -10.035 -9.562 1.00 80.69 278 VAL A N 1
ATOM 2169 C CA . VAL A 1 278 ? -7.342 -11.435 -9.156 1.00 80.69 278 VAL A CA 1
ATOM 2170 C C . VAL A 1 278 ? -8.462 -11.561 -8.138 1.00 80.69 278 VAL A C 1
ATOM 2172 O O . VAL A 1 278 ? -8.475 -10.843 -7.141 1.00 80.69 278 VAL A O 1
ATOM 2175 N N . ILE A 1 279 ? -9.372 -12.497 -8.385 1.00 79.69 279 ILE A N 1
ATOM 2176 C CA . ILE A 1 279 ? -10.477 -12.848 -7.499 1.00 79.69 279 ILE A CA 1
ATOM 2177 C C . ILE A 1 279 ? -10.130 -14.165 -6.816 1.00 79.69 279 ILE A C 1
ATOM 2179 O O . ILE A 1 279 ? -9.847 -15.157 -7.496 1.00 79.69 279 ILE A O 1
ATOM 2183 N N . PHE A 1 280 ? -10.194 -14.174 -5.489 1.00 80.44 280 PHE A N 1
ATOM 2184 C CA . PHE A 1 280 ? -10.022 -15.366 -4.674 1.00 80.44 280 PHE A CA 1
ATOM 2185 C C . PHE A 1 280 ? -11.344 -15.782 -4.045 1.00 80.44 280 PHE A C 1
ATOM 2187 O O . PHE A 1 280 ? -12.190 -14.932 -3.758 1.00 80.44 280 PHE A O 1
ATOM 2194 N N . ASP A 1 281 ? -11.518 -17.078 -3.825 1.00 75.75 281 ASP A N 1
ATOM 2195 C CA . ASP A 1 281 ? -12.619 -17.590 -3.016 1.00 75.75 281 ASP A CA 1
ATOM 2196 C C . ASP A 1 281 ? -12.372 -17.395 -1.509 1.00 75.75 281 ASP A C 1
ATOM 2198 O O . ASP A 1 281 ? -11.356 -16.840 -1.078 1.00 75.75 281 ASP A O 1
ATOM 2202 N N . LYS A 1 282 ? -13.330 -17.857 -0.702 1.00 71.06 282 LYS A N 1
ATOM 2203 C CA . LYS A 1 282 ? -13.312 -17.774 0.763 1.00 71.06 282 LYS A CA 1
ATOM 2204 C C . LYS A 1 282 ? -12.138 -18.507 1.414 1.00 71.06 282 LYS A C 1
ATOM 2206 O O . LYS A 1 282 ? -11.790 -18.206 2.550 1.00 71.06 282 LYS A O 1
ATOM 2211 N N . ASP A 1 283 ? -11.559 -19.472 0.703 1.00 74.81 283 ASP A N 1
ATOM 2212 C CA . ASP A 1 283 ? -10.472 -20.322 1.176 1.00 74.81 283 ASP A CA 1
ATOM 2213 C C . ASP A 1 283 ? -9.107 -19.784 0.705 1.00 74.81 283 ASP A C 1
ATOM 2215 O O . ASP A 1 283 ? -8.065 -20.264 1.148 1.00 74.81 283 ASP A O 1
ATOM 2219 N N . GLY A 1 284 ? -9.099 -18.727 -0.118 1.00 71.50 284 GLY A N 1
ATOM 2220 C CA . GLY A 1 284 ? -7.908 -18.014 -0.571 1.00 71.50 284 GLY A CA 1
ATOM 2221 C C . GLY A 1 284 ? -7.325 -18.550 -1.873 1.00 71.50 284 GLY A C 1
ATOM 2222 O O . GLY A 1 284 ? -6.193 -18.198 -2.210 1.00 71.50 284 GLY A O 1
ATOM 2223 N N . HIS A 1 285 ? -8.074 -19.380 -2.603 1.00 82.00 285 HIS A N 1
ATOM 2224 C CA . HIS A 1 285 ? -7.682 -19.888 -3.914 1.00 82.00 285 HIS A CA 1
ATOM 2225 C C . HIS A 1 285 ? -8.005 -18.885 -5.011 1.00 82.00 285 HIS A C 1
ATOM 2227 O O . HIS A 1 285 ? -9.068 -18.264 -5.006 1.00 82.00 285 HIS A O 1
ATOM 2233 N N . ALA A 1 286 ? -7.106 -18.738 -5.982 1.00 80.62 286 ALA A N 1
ATOM 2234 C CA . ALA A 1 286 ? -7.299 -17.818 -7.095 1.00 80.62 286 ALA A CA 1
ATOM 2235 C C . ALA A 1 286 ? -8.248 -18.451 -8.124 1.00 80.62 286 ALA A C 1
ATOM 2237 O O . ALA A 1 286 ? -7.868 -19.353 -8.866 1.00 80.62 286 ALA A O 1
ATOM 2238 N N . VAL A 1 287 ? -9.484 -17.959 -8.199 1.00 79.94 287 VAL A N 1
ATOM 2239 C CA . VAL A 1 287 ? -10.531 -18.540 -9.058 1.00 79.94 287 VAL A CA 1
ATOM 2240 C C . VAL A 1 287 ? -10.681 -17.816 -10.392 1.00 79.94 287 VAL A C 1
ATOM 2242 O O . VAL A 1 287 ? -11.126 -18.406 -11.378 1.00 79.94 287 VAL A O 1
ATOM 2245 N N . ARG A 1 288 ? -10.325 -16.527 -10.458 1.00 74.69 288 ARG A N 1
ATOM 2246 C CA . ARG A 1 288 ? -10.473 -15.722 -11.678 1.00 74.69 288 ARG A CA 1
ATOM 2247 C C . ARG A 1 288 ? -9.441 -14.601 -11.747 1.00 74.69 288 ARG A C 1
ATOM 2249 O O . ARG A 1 288 ? -9.036 -14.050 -10.732 1.00 74.69 288 ARG A O 1
ATOM 2256 N N . VAL A 1 289 ? -9.040 -14.272 -12.972 1.00 81.06 289 VAL A N 1
ATOM 2257 C CA . VAL A 1 289 ? -8.117 -13.177 -13.302 1.00 81.06 289 VAL A CA 1
ATOM 2258 C C . VAL A 1 289 ? -8.687 -12.394 -14.475 1.00 81.06 289 VAL A C 1
ATOM 2260 O O . VAL A 1 289 ? -9.084 -13.017 -15.470 1.00 81.06 289 VAL A O 1
ATOM 2263 N N . GLU A 1 290 ? -8.685 -11.072 -14.348 1.00 75.12 290 GLU A N 1
ATOM 2264 C CA . GLU A 1 290 ? -9.100 -10.083 -15.349 1.00 75.12 290 GLU A CA 1
ATOM 2265 C C . GLU A 1 290 ? -7.940 -9.110 -15.590 1.00 75.12 290 GLU A C 1
ATOM 2267 O O . GLU A 1 290 ? -7.299 -8.711 -14.620 1.00 75.12 290 GLU A O 1
ATOM 2272 N N . PHE A 1 291 ? -7.641 -8.785 -16.851 1.00 78.31 291 PHE A N 1
ATOM 2273 C CA . PHE A 1 291 ? -6.565 -7.868 -17.257 1.00 78.31 291 PHE A CA 1
ATOM 2274 C C . PHE A 1 291 ? -7.135 -6.527 -17.705 1.00 78.31 291 PHE A C 1
ATOM 2276 O O . PHE A 1 291 ? -8.250 -6.557 -18.277 1.00 78.31 291 PHE A O 1
#

Secondary structure (DSSP, 8-state):
-------EEESS---HHHHHHHHTT-S-EE-TT--EEEEEEEETTEEEEEETTTTEEEEEEHHHHHHHHHH-SSB-HHHHTTTSTT-HHHHHHHHHHTTSEEE---------PPP---------------------EEE-TTT--EEE--GGGTT-SEEE-TTT--EEE-TTS---------HHHHHHHHHHHHHHHHHHHS---PPPSEETTEE-HHHHHHHHHHHHHTSS-GGG-EEEEEEP--EE--SSS-EEEEEEEEEEE-TTS-EEEEEEEEEE-TTS-EEEEE-

=== Feature glossary ===
The record interleaves many kinds of information about one protein. Here is each kind framed as the question it answers.

Q: What does the local fold look like, residue by residue?
A: A 3Di character summarizes, for each residue, the relative orientation of the Cα frame of its nearest spatial neighbor. Because it encodes fold topology rather than chemistry, 3Di alignments detect remote structural similarity that sequence alignment misses.

Q: Which residues are in helices, strands, or loops?
A: Secondary structure is the local, repeating backbone conformation. DSSP classifies it into eight states by reading the hydrogen-bond network: three helix types (H, G, I), two β types (E, B), two non-regular types (T, S), and unstructured coil (-).

Q: How big and how compact is the whole molecule?
A: Three whole-structure scalars: the radius of gyration (RMS distance of Cα from centroid, in Å), the count of Cα–Cα contacts (pairs closer than 8 Å and separated by more than four residues in sequence — i.e. tertiary, not local, contacts), and the bounding-box dimensions. Together they distinguish compact globular folds from extended fibres or disordered chains.

Q: How confident is the AlphaFold model at each residue?
A: For AlphaFold models, the B-factor field carries pLDDT — the model's own estimate of local accuracy on a 0–100 scale. Regions with pLDDT<50 should be treated as essentially unmodeled; they often correspond to intrinsically disordered segments.

Q: What family and function is it annotated with?
A: Functional annotations link the protein to curated databases. InterPro entries identify conserved domains and families by matching the sequence against member-database signatures (Pfam, PROSITE, CDD, …). Gene Ontology (GO) terms describe molecular function, biological process, and cellular component in a controlled vocabulary. CATH places the structure in a hierarchical fold classification (Class/Architecture/Topology/Homologous-superfamily). The organism is the source species.

Q: What known structures does this most resemble?
A: Nearest PDB neighbors are the top structural matches found by Foldseek when searching this structure against the entire Protein Data Bank. Each hit reports a TM-score (0 to 1; >0.5 almost always implies the same fold) and an E-value. These are *structural* homologs — 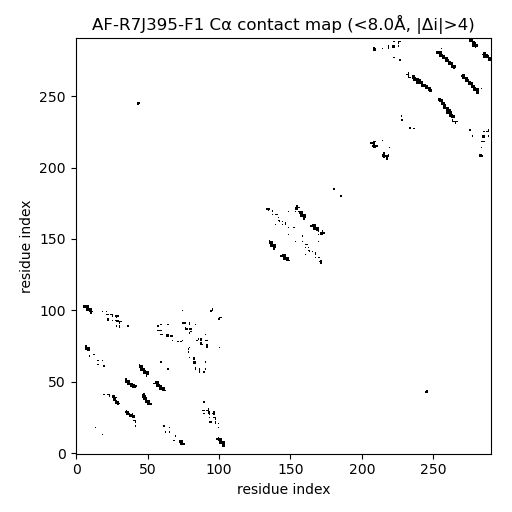they may share no detectable sequence similarity.

Q: Which residues are buried vs exposed?
A: Solvent-accessible surface area (SASA) is the area in Å² traced out by the centre of a 1.4 Å probe sphere (a water molecule) rolled over the protein's van der Waals surface (Shrake–Rupley / Lee–Richards construction). Buried residues have near-zero SASA; fully exposed residues can exceed 200 Å². The total SASA scales roughly with the number of surface residues.

Q: What are the backbone torsion angles?
A: φ (phi) and ψ (psi) are the two rotatable backbone dihedrals per residue: φ is the C(i-1)–N–Cα–C torsion, ψ is the N–Cα–C–N(i+1) torsion, both in degrees on (−180°, 180°]. α-helical residues cluster near (−60°, −45°); β-strand residues near (−120°, +130°). A Ramachandran plot is simply a scatter of (φ, ψ) for every residue.

Q: Are the domains correctly placed relative to each other?
A: Predicted aligned error is AlphaFold's pairwise confidence. Unlike pLDDT (per-residue), PAE is per-residue-pair and captures whether two parts of the structure are correctly placed relative to each other. Units are ångströms of expected positional error.

Q: What if only a Cα trace is available?
A: P-SEA three-state annotation labels each residue as helix, strand, or coil based purely on the geometry of the Cα trace. It serves as a fallback when the full backbone (and thus DSSP) is unavailable.

Q: What is the amino-acid chain?
A: This is the polypeptide sequence — one letter per residue, N-terminus first. Length ranges from a few dozen residues for small domains to over a thousand for large multi-domain proteins.

Q: What do the rendered images show?
A: The six renders are orthographic views along the three Cartesian axes in both directions. Representation (cartoon, sticks, or surface) and color scheme (sequence-rainbow or by-chain) vary across proteins so the training set covers all the common visualization conventions.

Q: What do the diagnostic plots show?
A: Plot images: a contact map (which residues are close in 3D, as an N×N binary image), a Ramachandran scatter (backbone torsion angles, revealing secondary-structure composition at a glance), and — for AlphaFold structures — a PAE heatmap (pairwise prediction confidence).

Q: How mobile is each atom in the crystal?
A: B-factor (Debye–Waller factor) reflects atomic displacement in the crystal lattice. It is an experimental observable (units Å²), not a prediction; low values mean the atom is pinned down, high values mean it moves or is heterogeneous across the crystal.

Q: Where is each backbone atom in 3D?
A: The mmCIF table is the protein's shape written out atom by atom. For each backbone N, Cα, C, and carbonyl O, it records an (x, y, z) coordinate triple in Å plus the residue type, chain letter, and residue number.